Protein AF-A0A4R4QAH2-F1 (afdb_monomer)

Structure (mmCIF, N/CA/C/O backbone):
data_AF-A0A4R4QAH2-F1
#
_entry.id   AF-A0A4R4QAH2-F1
#
loop_
_atom_site.group_PDB
_atom_site.id
_atom_site.type_symbol
_atom_site.label_atom_id
_atom_site.label_alt_id
_atom_site.label_comp_id
_atom_site.label_asym_id
_atom_site.label_entity_id
_atom_site.label_seq_id
_atom_site.pdbx_PDB_ins_code
_atom_site.Cartn_x
_atom_site.Cartn_y
_atom_site.Cartn_z
_atom_site.occupancy
_atom_site.B_iso_or_equiv
_atom_site.auth_seq_id
_atom_site.auth_comp_id
_atom_site.auth_asym_id
_atom_site.auth_atom_id
_atom_site.pdbx_PDB_model_num
ATOM 1 N N . MET A 1 1 ? 34.606 -23.706 -1.154 1.00 40.28 1 MET A N 1
ATOM 2 C CA . MET A 1 1 ? 34.536 -22.603 -2.139 1.00 40.28 1 MET A CA 1
ATOM 3 C C . MET A 1 1 ? 33.131 -22.025 -2.153 1.00 40.28 1 MET A C 1
ATOM 5 O O . MET A 1 1 ? 32.222 -22.641 -2.694 1.00 40.28 1 MET A O 1
ATOM 9 N N . THR A 1 2 ? 32.926 -20.874 -1.524 1.00 51.91 2 THR A N 1
ATOM 10 C CA . THR A 1 2 ? 31.662 -20.135 -1.605 1.00 51.91 2 THR A CA 1
ATOM 11 C C . THR A 1 2 ? 31.673 -19.353 -2.916 1.00 51.91 2 THR A C 1
ATOM 13 O O . THR A 1 2 ? 32.406 -18.378 -3.042 1.00 51.91 2 THR A O 1
ATOM 16 N N . PHE A 1 3 ? 30.910 -19.797 -3.919 1.00 54.59 3 PHE A N 1
ATOM 17 C CA . PHE A 1 3 ? 30.692 -19.012 -5.136 1.00 54.59 3 PHE A CA 1
ATOM 18 C C . PHE A 1 3 ? 29.985 -17.707 -4.750 1.00 54.59 3 PHE A C 1
ATOM 20 O O . PHE A 1 3 ? 28.777 -17.698 -4.495 1.00 54.59 3 PHE A O 1
ATOM 27 N N . TRP A 1 4 ? 30.737 -16.608 -4.672 1.00 68.31 4 TRP A N 1
ATOM 28 C CA . TRP A 1 4 ? 30.172 -15.277 -4.494 1.00 68.31 4 TRP A CA 1
ATOM 29 C C . TRP A 1 4 ? 29.350 -14.936 -5.737 1.00 68.31 4 TRP A C 1
ATOM 31 O O . TRP A 1 4 ? 29.874 -14.749 -6.831 1.00 68.31 4 TRP A O 1
ATOM 41 N N . ARG A 1 5 ? 28.025 -14.926 -5.582 1.00 82.56 5 ARG A N 1
ATOM 42 C CA . ARG A 1 5 ? 27.102 -14.509 -6.642 1.00 82.56 5 ARG A CA 1
ATOM 43 C C . ARG A 1 5 ? 27.136 -12.985 -6.759 1.00 82.56 5 ARG A C 1
ATOM 45 O O . ARG A 1 5 ? 27.070 -12.307 -5.736 1.00 82.56 5 ARG A O 1
ATOM 52 N N . SER A 1 6 ? 27.182 -12.462 -7.986 1.00 92.88 6 SER A N 1
ATOM 53 C CA . SER A 1 6 ? 27.085 -11.018 -8.236 1.00 92.88 6 SER A CA 1
ATOM 54 C C . SER A 1 6 ? 25.724 -10.458 -7.803 1.00 92.88 6 SER A C 1
ATOM 56 O O . SER A 1 6 ? 24.735 -11.195 -7.699 1.00 92.88 6 SER A O 1
ATOM 58 N N . ALA A 1 7 ? 25.652 -9.143 -7.584 1.00 94.81 7 ALA A N 1
ATOM 59 C CA . ALA A 1 7 ? 24.405 -8.464 -7.233 1.00 94.81 7 ALA A CA 1
ATOM 60 C C . ALA A 1 7 ? 23.274 -8.756 -8.238 1.00 94.81 7 ALA A C 1
ATOM 62 O O . ALA A 1 7 ? 22.149 -9.043 -7.835 1.00 94.81 7 ALA A O 1
ATOM 63 N N . ASP A 1 8 ? 23.576 -8.810 -9.537 1.00 95.38 8 ASP A N 1
ATOM 64 C CA . ASP A 1 8 ? 22.581 -9.075 -10.587 1.00 95.38 8 ASP A CA 1
ATOM 65 C C . ASP A 1 8 ? 21.991 -10.485 -10.530 1.00 95.38 8 ASP A C 1
ATOM 67 O O . ASP A 1 8 ? 20.833 -10.710 -10.894 1.00 95.38 8 ASP A O 1
ATOM 71 N N . VAL A 1 9 ? 22.756 -11.467 -10.045 1.00 96.44 9 VAL A N 1
ATOM 72 C CA . VAL A 1 9 ? 22.216 -12.805 -9.782 1.00 96.44 9 VAL A CA 1
ATOM 73 C C . VAL A 1 9 ? 21.180 -12.731 -8.661 1.00 96.44 9 VAL A C 1
ATOM 75 O O . VAL A 1 9 ? 20.102 -13.313 -8.792 1.00 96.44 9 VAL A O 1
ATOM 78 N N . TRP A 1 10 ? 21.460 -11.993 -7.585 1.00 97.12 10 TRP A N 1
ATOM 79 C CA . TRP A 1 10 ? 20.515 -11.821 -6.482 1.00 97.12 10 TRP A CA 1
ATOM 80 C C . TRP A 1 10 ? 19.275 -11.019 -6.882 1.00 97.12 10 TRP A C 1
ATOM 82 O O . TRP A 1 10 ? 18.170 -11.431 -6.534 1.00 97.12 10 TRP A O 1
ATOM 92 N N . ARG A 1 11 ? 19.418 -9.969 -7.699 1.00 97.50 11 ARG A N 1
ATOM 93 C CA . ARG A 1 11 ? 18.283 -9.215 -8.262 1.00 97.50 11 ARG A CA 1
ATOM 94 C C . ARG A 1 11 ? 17.354 -10.097 -9.094 1.00 97.50 11 ARG A C 1
ATOM 96 O O . ARG A 1 11 ? 16.140 -10.063 -8.909 1.00 97.50 11 ARG A O 1
ATOM 103 N N . ARG A 1 12 ? 17.903 -10.971 -9.948 1.00 97.38 12 ARG A N 1
ATOM 104 C CA . ARG A 1 12 ? 17.099 -11.946 -10.713 1.00 97.38 12 ARG A CA 1
ATOM 105 C C . ARG A 1 12 ? 16.356 -12.926 -9.806 1.00 97.38 12 ARG A C 1
ATOM 107 O O . ARG A 1 12 ? 15.201 -13.257 -10.074 1.00 97.38 12 ARG A O 1
ATOM 114 N N . VAL A 1 13 ? 16.993 -13.379 -8.723 1.00 97.81 13 VAL A N 1
ATOM 115 C CA . VAL A 1 13 ? 16.325 -14.217 -7.715 1.00 97.81 13 VAL A CA 1
ATOM 116 C C . VAL A 1 13 ? 15.194 -13.442 -7.041 1.00 97.81 13 VAL A C 1
ATOM 118 O O . VAL A 1 13 ? 14.095 -13.984 -6.939 1.00 97.81 13 VAL A O 1
ATOM 121 N N . ALA A 1 14 ? 15.430 -12.194 -6.630 1.00 97.94 14 ALA A N 1
ATOM 122 C CA . ALA A 1 14 ? 14.418 -11.346 -6.011 1.00 97.94 14 ALA A CA 1
ATOM 123 C C . ALA A 1 14 ? 13.203 -11.158 -6.925 1.00 97.94 14 ALA A C 1
ATOM 125 O O . ALA A 1 14 ? 12.087 -11.442 -6.502 1.00 97.94 14 ALA A O 1
ATOM 126 N N . GLN A 1 15 ? 13.417 -10.808 -8.198 1.00 98.00 15 GLN A N 1
ATOM 127 C CA . GLN A 1 15 ? 12.338 -10.631 -9.173 1.00 98.00 15 GLN A CA 1
ATOM 128 C C . GLN A 1 15 ? 11.519 -11.914 -9.360 1.00 98.00 15 GLN A C 1
ATOM 130 O O . GLN A 1 15 ? 10.290 -11.884 -9.340 1.00 98.00 15 GLN A O 1
ATOM 135 N N . LYS A 1 16 ? 12.187 -13.069 -9.491 1.00 98.38 16 LYS A N 1
ATOM 136 C CA . LYS A 1 16 ? 11.503 -14.365 -9.611 1.00 98.38 16 LYS A CA 1
ATOM 137 C C . LYS A 1 16 ? 10.644 -14.672 -8.382 1.00 98.38 16 LYS A C 1
ATOM 139 O O . LYS A 1 16 ? 9.552 -15.220 -8.518 1.00 98.38 16 LYS A O 1
ATOM 144 N N . GLN A 1 17 ? 11.140 -14.363 -7.185 1.00 98.44 17 GLN A N 1
ATOM 145 C CA . GLN A 1 17 ? 10.395 -14.590 -5.947 1.00 98.44 17 GLN A CA 1
ATOM 146 C C . GLN A 1 17 ? 9.267 -13.569 -5.748 1.00 98.44 17 GLN A C 1
ATOM 148 O O . GLN A 1 17 ? 8.212 -13.961 -5.262 1.00 98.44 17 GLN A O 1
ATOM 153 N N . LEU A 1 18 ? 9.432 -12.317 -6.187 1.00 98.19 18 LEU A N 1
ATOM 154 C CA . LEU A 1 18 ? 8.359 -11.320 -6.213 1.00 98.19 18 LEU A CA 1
ATOM 155 C C . LEU A 1 18 ? 7.195 -11.796 -7.089 1.00 98.19 18 LEU A C 1
ATOM 157 O O . LEU A 1 18 ? 6.070 -11.870 -6.611 1.00 98.19 18 LEU A O 1
ATOM 161 N N . LEU A 1 19 ? 7.464 -12.214 -8.329 1.00 98.12 19 LEU A N 1
ATOM 162 C CA . LEU A 1 19 ? 6.419 -12.734 -9.223 1.00 98.12 19 LEU A CA 1
ATOM 163 C C . LEU A 1 19 ? 5.700 -13.948 -8.616 1.00 98.12 19 LEU A C 1
ATOM 165 O O . LEU A 1 19 ? 4.483 -14.086 -8.724 1.00 98.12 19 LEU A O 1
ATOM 169 N N . ARG A 1 20 ? 6.446 -14.821 -7.926 1.00 98.38 20 ARG A N 1
ATOM 170 C CA . ARG A 1 20 ? 5.871 -15.961 -7.202 1.00 98.38 20 ARG A CA 1
ATOM 171 C C . ARG A 1 20 ? 5.002 -15.525 -6.017 1.00 98.38 20 ARG A C 1
ATOM 173 O O . ARG A 1 20 ? 3.971 -16.150 -5.792 1.00 98.38 20 ARG A O 1
ATOM 180 N N . SER A 1 21 ? 5.414 -14.496 -5.275 1.00 98.06 21 SER A N 1
ATOM 181 C CA . SER A 1 21 ? 4.624 -13.884 -4.197 1.00 98.06 21 SER A CA 1
ATOM 182 C C . SER A 1 21 ? 3.306 -13.353 -4.747 1.00 98.06 21 SER A C 1
ATOM 184 O O . SER A 1 21 ? 2.251 -13.773 -4.288 1.00 98.06 21 SER A O 1
ATOM 186 N N . GLN A 1 22 ? 3.359 -12.544 -5.804 1.00 97.44 22 GLN A N 1
ATOM 187 C CA . GLN A 1 22 ? 2.181 -11.938 -6.426 1.00 97.44 22 GLN A CA 1
ATOM 188 C C . GLN A 1 22 ? 1.195 -12.987 -6.955 1.00 97.44 22 GLN A C 1
ATOM 190 O O . GLN A 1 22 ? -0.003 -12.893 -6.702 1.00 97.44 22 GLN A O 1
ATOM 195 N N . ALA A 1 23 ? 1.689 -14.038 -7.619 1.00 97.88 23 ALA A N 1
ATOM 196 C CA . ALA A 1 23 ? 0.845 -15.148 -8.064 1.00 97.88 23 ALA A CA 1
ATOM 197 C C . ALA A 1 23 ? 0.202 -15.907 -6.886 1.00 97.88 23 ALA A C 1
ATOM 199 O O . ALA A 1 23 ? -0.956 -16.323 -6.959 1.00 97.88 23 ALA A O 1
ATOM 200 N N . ALA A 1 24 ? 0.933 -16.076 -5.780 1.00 97.88 24 ALA A N 1
ATOM 201 C CA . ALA A 1 24 ? 0.410 -16.702 -4.571 1.00 97.88 24 ALA A CA 1
ATOM 202 C C . ALA A 1 24 ? -0.629 -15.817 -3.856 1.00 97.88 24 ALA A C 1
ATOM 204 O O . ALA A 1 24 ? -1.638 -16.342 -3.403 1.00 97.88 24 ALA A O 1
ATOM 205 N N . VAL A 1 25 ? -0.436 -14.493 -3.813 1.00 96.88 25 VAL A N 1
ATOM 206 C CA . VAL A 1 25 ? -1.435 -13.529 -3.312 1.00 96.88 25 VAL A CA 1
ATOM 207 C C . VAL A 1 25 ? -2.704 -13.585 -4.162 1.00 96.88 25 VAL A C 1
ATOM 209 O O . VAL A 1 25 ? -3.796 -13.727 -3.619 1.00 96.88 25 VAL A O 1
ATOM 212 N N . ALA A 1 26 ? -2.573 -13.555 -5.492 1.00 95.88 26 ALA A N 1
ATOM 213 C CA . ALA A 1 26 ? -3.711 -13.609 -6.411 1.00 95.88 26 ALA A CA 1
ATOM 214 C C . ALA A 1 26 ? -4.528 -14.909 -6.284 1.00 95.88 26 ALA A C 1
ATOM 216 O O . ALA A 1 26 ? -5.740 -14.898 -6.472 1.00 95.88 26 ALA A O 1
ATOM 217 N N . SER A 1 27 ? -3.873 -16.017 -5.930 1.00 97.38 27 SER A N 1
ATOM 218 C CA . SER A 1 27 ? -4.509 -17.318 -5.672 1.00 97.38 27 SER A CA 1
ATOM 219 C C . SER A 1 27 ? -4.841 -17.566 -4.196 1.00 97.38 27 SER A C 1
ATOM 221 O O . SER A 1 27 ? -5.196 -18.686 -3.837 1.00 97.38 27 SER A O 1
ATOM 223 N N . GLN A 1 28 ? -4.708 -16.551 -3.333 1.00 97.19 28 GLN A N 1
ATOM 224 C CA . GLN A 1 28 ? -4.963 -16.628 -1.887 1.00 97.19 28 GLN A CA 1
ATOM 225 C C . GLN A 1 28 ? -4.154 -17.718 -1.156 1.00 97.19 28 GLN A C 1
ATOM 227 O O . GLN A 1 28 ? -4.511 -18.176 -0.070 1.00 97.19 28 GLN A O 1
ATOM 232 N N . ASN A 1 29 ? -3.015 -18.131 -1.715 1.00 97.94 29 ASN A N 1
ATOM 233 C CA . ASN A 1 29 ? -2.089 -19.057 -1.075 1.00 97.94 29 ASN A CA 1
ATOM 234 C C . ASN A 1 29 ? -1.126 -18.291 -0.155 1.00 97.94 29 ASN A C 1
ATOM 236 O O . ASN A 1 29 ? 0.054 -18.096 -0.464 1.00 97.94 29 ASN A O 1
ATOM 240 N N . TRP A 1 30 ? -1.643 -17.852 0.994 1.00 97.06 30 TRP A N 1
ATOM 241 C CA . TRP A 1 30 ? -0.948 -16.946 1.915 1.00 97.06 30 TRP A CA 1
ATOM 242 C C . TRP A 1 30 ? 0.385 -17.496 2.414 1.00 97.06 30 TRP A C 1
ATOM 244 O O . TRP A 1 30 ? 1.384 -16.784 2.413 1.00 97.06 30 TRP A O 1
ATOM 254 N N . ARG A 1 31 ? 0.445 -18.792 2.750 1.00 96.88 31 ARG A N 1
ATOM 255 C CA . ARG A 1 31 ? 1.690 -19.439 3.191 1.00 96.88 31 ARG A CA 1
ATOM 256 C C . ARG A 1 31 ? 2.773 -19.356 2.118 1.00 96.88 31 ARG A C 1
ATOM 258 O O . ARG A 1 31 ? 3.926 -19.043 2.423 1.00 96.88 31 ARG A O 1
ATOM 265 N N . LEU A 1 32 ? 2.422 -19.649 0.865 1.00 97.94 32 LEU A N 1
ATOM 266 C CA . LEU A 1 32 ? 3.373 -19.564 -0.235 1.00 97.94 32 LEU A CA 1
ATOM 267 C C . LEU A 1 32 ? 3.790 -18.115 -0.500 1.00 97.94 32 LEU A C 1
ATOM 269 O O . LEU A 1 32 ? 4.977 -17.872 -0.729 1.00 97.94 32 LEU A O 1
ATOM 273 N N . ALA A 1 33 ? 2.842 -17.179 -0.434 1.00 98.06 33 ALA A N 1
ATOM 274 C CA . ALA A 1 33 ? 3.096 -15.754 -0.601 1.00 98.06 33 ALA A CA 1
ATOM 275 C C . ALA A 1 33 ? 4.110 -15.248 0.436 1.00 98.06 33 ALA A C 1
ATOM 277 O O . ALA A 1 33 ? 5.135 -14.686 0.055 1.00 98.06 33 ALA A O 1
ATOM 278 N N . THR A 1 34 ? 3.918 -15.561 1.723 1.00 97.69 34 THR A N 1
ATOM 279 C CA . THR A 1 34 ? 4.853 -15.201 2.803 1.00 97.69 34 THR A CA 1
ATOM 280 C C . THR A 1 34 ? 6.260 -15.735 2.542 1.00 97.69 34 THR A C 1
ATOM 282 O O . THR A 1 34 ? 7.232 -14.981 2.607 1.00 97.69 34 THR A O 1
ATOM 285 N N . VAL A 1 35 ? 6.390 -17.023 2.204 1.00 98.19 35 VAL A N 1
ATOM 286 C CA . VAL A 1 35 ? 7.703 -17.650 1.968 1.00 98.19 35 VAL A CA 1
ATOM 287 C C . VAL A 1 35 ? 8.396 -17.051 0.743 1.00 98.19 35 VAL A C 1
ATOM 289 O O . VAL A 1 35 ? 9.604 -16.800 0.775 1.00 98.19 35 VAL A O 1
ATOM 292 N N . ALA A 1 36 ? 7.662 -16.827 -0.348 1.00 98.38 36 ALA A N 1
ATOM 293 C CA . ALA A 1 36 ? 8.205 -16.203 -1.550 1.00 98.38 36 ALA A CA 1
ATOM 294 C C . ALA A 1 36 ? 8.658 -14.763 -1.264 1.00 98.38 36 ALA A C 1
ATOM 296 O O . ALA A 1 36 ? 9.775 -14.390 -1.620 1.00 98.38 36 ALA A O 1
ATOM 297 N N . ASN A 1 37 ? 7.851 -13.994 -0.533 1.00 98.25 37 ASN A N 1
ATOM 298 C CA . ASN A 1 37 ? 8.159 -12.621 -0.161 1.00 98.25 37 ASN A CA 1
ATOM 299 C C . ASN A 1 37 ? 9.427 -12.522 0.707 1.00 98.25 37 ASN A C 1
ATOM 301 O O . ASN A 1 37 ? 10.355 -11.788 0.370 1.00 98.25 37 ASN A O 1
ATOM 305 N N . GLN A 1 38 ? 9.539 -13.348 1.754 1.00 98.06 38 GLN A N 1
ATOM 306 C CA . GLN A 1 38 ? 10.742 -13.425 2.594 1.00 98.06 38 GLN A CA 1
ATOM 307 C C . GLN A 1 38 ? 11.994 -13.764 1.774 1.00 98.06 38 GLN A C 1
ATOM 309 O O . GLN A 1 38 ? 13.052 -13.158 1.950 1.00 98.06 38 GLN A O 1
ATOM 314 N N . ARG A 1 39 ? 11.886 -14.714 0.836 1.00 98.44 39 ARG A N 1
ATOM 315 C CA . ARG A 1 39 ? 12.995 -15.072 -0.061 1.00 98.44 39 ARG A CA 1
ATOM 316 C C . ARG A 1 39 ? 13.383 -13.931 -0.992 1.00 98.44 39 ARG A C 1
ATOM 318 O O . ARG A 1 39 ? 14.574 -13.763 -1.252 1.00 98.44 39 ARG A O 1
ATOM 325 N N . ALA A 1 40 ? 12.415 -13.158 -1.475 1.00 98.38 40 ALA A N 1
ATOM 326 C CA . ALA A 1 40 ? 12.679 -11.979 -2.284 1.00 98.38 40 ALA A CA 1
ATOM 327 C C . ALA A 1 40 ? 13.416 -10.899 -1.475 1.00 98.38 40 ALA A C 1
ATOM 329 O O . ALA A 1 40 ? 14.445 -10.407 -1.933 1.00 98.38 40 ALA A O 1
ATOM 330 N N . GLN A 1 41 ? 12.976 -10.606 -0.245 1.00 97.88 41 GLN A N 1
ATOM 331 C CA . GLN A 1 41 ? 13.648 -9.640 0.635 1.00 97.88 41 GLN A CA 1
ATOM 332 C C . GLN A 1 41 ? 15.076 -10.069 0.982 1.00 97.88 41 GLN A C 1
ATOM 334 O O . GLN A 1 41 ? 16.001 -9.269 0.869 1.00 97.88 41 GLN A O 1
ATOM 339 N N . MET A 1 42 ? 15.287 -11.345 1.327 1.00 97.88 42 MET A N 1
ATOM 340 C CA . MET A 1 42 ? 16.635 -11.879 1.558 1.00 97.88 42 MET A CA 1
ATOM 341 C C . MET A 1 42 ? 17.528 -11.729 0.322 1.00 97.88 42 MET A C 1
ATOM 343 O O . MET A 1 42 ? 18.711 -11.416 0.448 1.00 97.88 42 MET A O 1
ATOM 347 N N . ALA A 1 43 ? 16.982 -11.949 -0.876 1.00 97.81 43 ALA A N 1
ATOM 348 C CA . ALA A 1 43 ? 17.724 -11.769 -2.116 1.00 97.81 43 ALA A CA 1
ATOM 349 C C . ALA A 1 43 ? 18.081 -10.292 -2.359 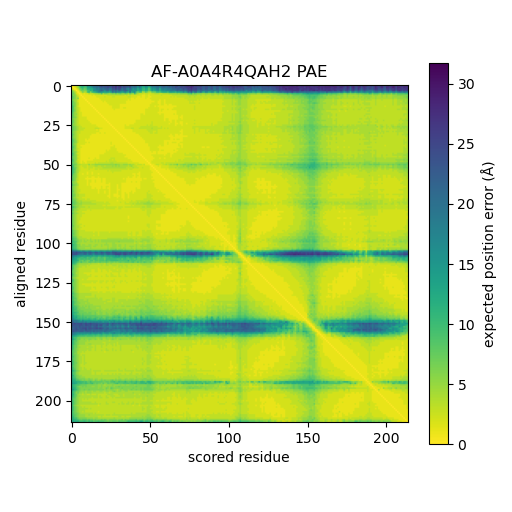1.00 97.81 43 ALA A C 1
ATOM 351 O O . ALA A 1 43 ? 19.231 -10.015 -2.691 1.00 97.81 43 ALA A O 1
ATOM 352 N N . ILE A 1 44 ? 17.168 -9.345 -2.113 1.00 97.62 44 ILE A N 1
ATOM 353 C CA . ILE A 1 44 ? 17.490 -7.908 -2.172 1.00 97.62 44 ILE A CA 1
ATOM 354 C C . ILE A 1 44 ? 18.555 -7.533 -1.135 1.00 97.62 44 ILE A C 1
ATOM 356 O O . ILE A 1 44 ? 19.518 -6.859 -1.484 1.00 97.62 44 ILE A O 1
ATOM 360 N N . GLY A 1 45 ? 18.460 -8.028 0.103 1.00 96.50 45 GLY A N 1
ATOM 361 C CA . GLY A 1 45 ? 19.479 -7.790 1.132 1.00 96.50 45 GLY A CA 1
ATOM 362 C C . GLY A 1 45 ? 20.870 -8.277 0.710 1.00 96.50 45 GLY A C 1
ATOM 363 O O . GLY A 1 45 ? 21.867 -7.590 0.917 1.00 96.50 45 GLY A O 1
ATOM 364 N N . ARG A 1 46 ? 20.948 -9.425 0.025 1.00 96.62 46 ARG A N 1
ATOM 365 C CA . ARG A 1 46 ? 22.207 -9.926 -0.554 1.00 96.62 46 ARG A CA 1
ATOM 366 C C . ARG A 1 46 ? 22.692 -9.091 -1.740 1.00 96.62 46 ARG A C 1
ATOM 368 O O . ARG A 1 46 ? 23.896 -8.901 -1.879 1.00 96.62 46 ARG A O 1
ATOM 375 N N . ALA A 1 47 ? 21.789 -8.580 -2.578 1.00 96.31 47 ALA A N 1
ATOM 376 C CA . 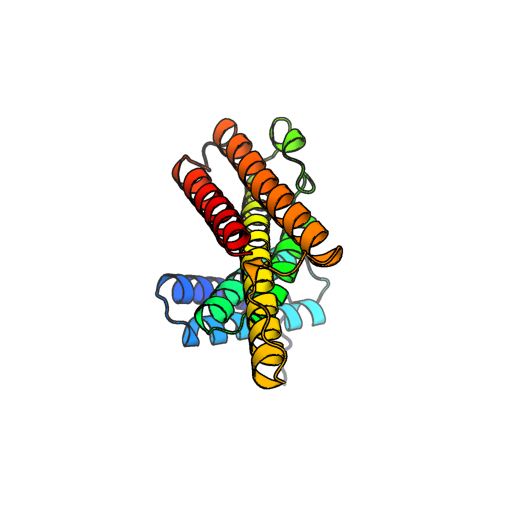ALA A 1 47 ? 22.147 -7.658 -3.657 1.00 96.31 47 ALA A CA 1
ATOM 377 C C . ALA A 1 47 ? 22.704 -6.332 -3.108 1.00 96.31 47 ALA A C 1
ATOM 379 O O . ALA A 1 47 ? 23.697 -5.837 -3.641 1.00 96.31 47 ALA A O 1
ATOM 380 N N . ALA A 1 48 ? 22.115 -5.817 -2.022 1.00 95.12 48 ALA A N 1
ATOM 381 C CA . ALA A 1 48 ? 22.549 -4.614 -1.309 1.00 95.12 48 ALA A CA 1
ATOM 382 C C . ALA A 1 48 ? 23.935 -4.779 -0.668 1.00 95.12 48 ALA A C 1
ATOM 384 O O . ALA A 1 48 ? 24.765 -3.877 -0.712 1.00 95.12 48 ALA A O 1
ATOM 385 N N . ALA A 1 49 ? 24.204 -5.954 -0.092 1.00 94.94 49 ALA A N 1
ATOM 386 C CA . ALA A 1 49 ? 25.515 -6.271 0.470 1.00 94.94 49 ALA A CA 1
ATOM 387 C C . ALA A 1 49 ? 26.608 -6.372 -0.609 1.00 94.94 49 ALA A C 1
ATOM 389 O O . ALA A 1 49 ? 27.774 -6.114 -0.333 1.00 94.94 49 ALA A O 1
ATOM 390 N N . ALA A 1 50 ? 26.236 -6.750 -1.836 1.00 93.19 50 ALA A N 1
ATOM 391 C CA . ALA A 1 50 ? 27.160 -6.871 -2.960 1.00 93.19 50 ALA A CA 1
ATOM 392 C C . ALA A 1 50 ? 27.318 -5.571 -3.774 1.00 93.19 50 ALA A C 1
ATOM 394 O O . ALA A 1 50 ? 28.294 -5.430 -4.505 1.00 93.19 50 ALA A O 1
ATOM 395 N N . SER A 1 51 ? 26.355 -4.645 -3.711 1.00 94.88 51 SER A N 1
ATOM 396 C CA . SER A 1 51 ? 26.366 -3.379 -4.457 1.00 94.88 51 SER A CA 1
ATOM 397 C C . SER A 1 51 ? 25.323 -2.396 -3.919 1.00 94.88 51 SER A C 1
ATOM 399 O O . SER A 1 51 ? 24.336 -2.808 -3.318 1.00 94.88 51 SER A O 1
ATOM 401 N N . LYS A 1 52 ? 25.473 -1.101 -4.222 1.00 95.56 52 LYS A N 1
ATOM 402 C CA . LYS A 1 52 ? 24.459 -0.086 -3.895 1.00 95.56 52 LYS A CA 1
ATOM 403 C C . LYS A 1 52 ? 23.083 -0.459 -4.474 1.00 95.56 52 LYS A C 1
ATOM 405 O O . LYS A 1 52 ? 22.983 -0.910 -5.618 1.00 95.56 52 LYS A O 1
ATOM 410 N N . LEU A 1 53 ? 22.029 -0.235 -3.687 1.00 94.25 53 LEU A N 1
ATOM 411 C CA . LEU A 1 53 ? 20.646 -0.395 -4.135 1.00 94.25 53 LEU A CA 1
ATOM 412 C C . LEU A 1 53 ? 20.306 0.590 -5.259 1.00 94.25 53 LEU A C 1
ATOM 414 O O . LEU A 1 53 ? 20.714 1.753 -5.243 1.00 94.25 53 LEU A O 1
ATOM 418 N N . THR A 1 54 ? 19.538 0.103 -6.225 1.00 95.50 54 THR A N 1
ATOM 419 C CA . THR A 1 54 ? 19.004 0.874 -7.351 1.00 95.50 54 THR A CA 1
ATOM 420 C C . THR A 1 54 ? 17.528 1.209 -7.130 1.00 95.50 54 THR A C 1
ATOM 422 O O . THR A 1 54 ? 16.861 0.568 -6.319 1.00 95.50 54 THR A O 1
ATOM 425 N N . SER A 1 55 ? 16.976 2.147 -7.903 1.00 94.06 55 SER A N 1
ATOM 426 C CA . SER A 1 55 ? 15.533 2.448 -7.883 1.00 94.06 55 SER A CA 1
ATOM 427 C C . SER A 1 55 ? 14.664 1.225 -8.206 1.00 94.06 55 SER A C 1
ATOM 429 O O . SER A 1 55 ? 13.583 1.061 -7.647 1.00 94.06 55 SER A O 1
ATOM 431 N N . LYS A 1 56 ? 15.156 0.305 -9.047 1.00 94.69 56 LYS A N 1
ATOM 432 C CA . LYS A 1 56 ? 14.485 -0.975 -9.327 1.00 94.69 56 LYS A CA 1
ATOM 433 C C . LYS A 1 56 ? 14.450 -1.885 -8.100 1.00 94.69 56 LYS A C 1
ATOM 435 O O . LYS A 1 56 ? 13.446 -2.551 -7.866 1.00 94.69 56 LYS A O 1
ATOM 440 N N . ASP A 1 57 ? 15.521 -1.902 -7.309 1.00 96.62 57 ASP A N 1
ATOM 441 C CA . ASP A 1 57 ? 15.551 -2.667 -6.060 1.00 96.62 57 ASP A CA 1
ATOM 442 C C . ASP A 1 57 ? 14.560 -2.076 -5.041 1.00 96.62 57 ASP A C 1
ATOM 444 O O . ASP A 1 57 ? 13.831 -2.820 -4.385 1.00 96.62 57 ASP A O 1
ATOM 448 N N . GLU A 1 58 ? 14.469 -0.742 -4.958 1.00 96.38 58 GLU A N 1
ATOM 449 C CA . GLU A 1 58 ? 13.465 -0.052 -4.136 1.00 96.38 58 GLU A CA 1
ATOM 450 C C . GLU A 1 58 ? 12.034 -0.348 -4.599 1.00 96.38 58 GLU A C 1
ATOM 452 O O . GLU A 1 58 ? 11.170 -0.609 -3.765 1.00 96.38 58 GLU A O 1
ATOM 457 N N . GLN A 1 59 ? 11.781 -0.387 -5.910 1.00 96.06 59 GLN A N 1
ATOM 458 C CA . GLN A 1 59 ? 10.475 -0.746 -6.471 1.00 96.06 59 GLN A CA 1
ATOM 459 C C . GLN A 1 59 ? 10.079 -2.188 -6.119 1.00 96.06 59 GLN A C 1
ATOM 461 O O . GLN A 1 59 ? 8.922 -2.457 -5.777 1.00 96.06 59 GLN A O 1
ATOM 466 N N . VAL A 1 60 ? 11.035 -3.122 -6.165 1.00 97.50 60 VAL A N 1
ATOM 467 C CA . VAL A 1 60 ? 10.820 -4.506 -5.724 1.00 97.50 60 VAL A CA 1
ATOM 468 C C . VAL A 1 60 ? 10.495 -4.540 -4.233 1.00 97.50 60 VAL A C 1
ATOM 470 O O . VAL A 1 60 ? 9.506 -5.159 -3.854 1.00 97.50 60 VAL A O 1
ATOM 473 N N . LEU A 1 61 ? 11.258 -3.844 -3.384 1.00 98.00 61 LEU A N 1
ATOM 474 C CA . LEU A 1 61 ? 10.965 -3.760 -1.948 1.00 98.00 61 LEU A CA 1
ATOM 475 C C . LEU A 1 61 ? 9.584 -3.152 -1.672 1.00 98.00 61 LEU A C 1
ATOM 477 O O . LEU A 1 61 ? 8.842 -3.692 -0.855 1.00 98.00 61 LEU A O 1
ATOM 481 N N . ALA A 1 62 ? 9.210 -2.087 -2.382 1.00 98.06 62 ALA A N 1
ATOM 482 C CA . ALA A 1 62 ? 7.896 -1.459 -2.267 1.00 98.06 62 ALA A CA 1
ATOM 483 C C . ALA A 1 62 ? 6.776 -2.461 -2.573 1.00 98.06 62 ALA A C 1
ATOM 485 O O . ALA A 1 62 ? 5.824 -2.589 -1.803 1.00 98.06 62 ALA A O 1
ATOM 486 N N . SER A 1 63 ? 6.941 -3.242 -3.645 1.00 98.00 63 SER A N 1
ATOM 487 C CA . SER A 1 63 ? 6.008 -4.309 -4.027 1.00 98.00 63 SER A CA 1
ATOM 488 C C . SER A 1 63 ? 5.927 -5.408 -2.965 1.00 98.00 63 SER A C 1
ATOM 490 O O . SER A 1 63 ? 4.839 -5.860 -2.620 1.00 98.00 63 SER A O 1
ATOM 492 N N . LEU A 1 64 ? 7.064 -5.813 -2.391 1.00 98.31 64 LEU A N 1
ATOM 493 C CA . LEU A 1 64 ? 7.103 -6.830 -1.339 1.00 98.31 64 LEU A CA 1
ATOM 494 C C . LEU A 1 64 ? 6.396 -6.360 -0.062 1.00 98.31 64 LEU A C 1
ATOM 496 O O . LEU A 1 64 ? 5.647 -7.131 0.537 1.00 98.31 64 LEU A O 1
ATOM 500 N N . HIS A 1 65 ? 6.587 -5.105 0.345 1.00 98.56 65 HIS A N 1
ATOM 501 C CA . HIS A 1 65 ? 5.864 -4.525 1.478 1.00 98.56 65 HIS A CA 1
ATOM 502 C C . HIS A 1 65 ? 4.364 -4.378 1.188 1.00 98.56 65 HIS A C 1
ATOM 504 O O . HIS A 1 65 ? 3.535 -4.641 2.062 1.00 98.56 65 HIS A O 1
ATOM 510 N N . TYR A 1 66 ? 3.996 -4.040 -0.049 1.00 98.00 66 TYR A N 1
ATOM 511 C CA . TYR A 1 66 ? 2.601 -3.967 -0.479 1.00 98.00 66 TYR A CA 1
ATOM 512 C C . TYR A 1 66 ? 1.898 -5.333 -0.402 1.00 98.00 66 TYR A C 1
ATOM 514 O O . TYR A 1 66 ? 0.783 -5.416 0.117 1.00 98.00 66 TYR A O 1
ATOM 522 N N . ASP A 1 67 ? 2.562 -6.410 -0.832 1.00 97.69 67 ASP A N 1
ATOM 523 C CA . ASP A 1 67 ? 2.068 -7.787 -0.694 1.00 97.69 67 ASP A CA 1
ATOM 524 C C . ASP A 1 67 ? 1.965 -8.204 0.782 1.00 97.69 67 ASP A C 1
ATOM 526 O O . ASP A 1 67 ? 0.951 -8.761 1.202 1.00 97.69 67 ASP A O 1
ATOM 530 N N . LEU A 1 68 ? 2.987 -7.910 1.598 1.00 98.06 68 LEU A N 1
ATOM 531 C CA . LEU A 1 68 ? 2.960 -8.230 3.031 1.00 98.06 68 LEU A CA 1
ATOM 532 C C . LEU A 1 68 ? 1.841 -7.509 3.775 1.00 98.06 68 LEU A C 1
ATOM 534 O O . LEU A 1 68 ? 1.297 -8.057 4.729 1.00 98.06 68 LEU A O 1
ATOM 538 N N . THR A 1 69 ? 1.493 -6.302 3.337 1.00 98.19 69 THR A N 1
ATOM 539 C CA . THR A 1 69 ? 0.343 -5.572 3.869 1.00 98.19 69 THR A CA 1
ATOM 540 C C . THR A 1 69 ? -0.932 -6.403 3.732 1.00 98.19 69 THR A C 1
ATOM 542 O O . THR A 1 69 ? -1.677 -6.541 4.697 1.00 98.19 69 THR A O 1
ATOM 545 N N . GLU A 1 70 ? -1.164 -6.996 2.557 1.00 96.62 70 GLU A N 1
ATOM 546 C CA . GLU A 1 70 ? -2.329 -7.854 2.313 1.00 96.62 70 GLU A CA 1
ATOM 547 C C . GLU A 1 70 ? -2.253 -9.141 3.141 1.00 96.62 70 GLU A C 1
ATOM 549 O O . GLU A 1 70 ? -3.207 -9.488 3.832 1.00 96.62 70 GLU A O 1
ATOM 554 N N . ILE A 1 71 ? -1.092 -9.805 3.137 1.00 97.25 71 ILE A N 1
ATOM 555 C CA . ILE A 1 71 ? -0.856 -11.048 3.887 1.00 97.25 71 ILE A CA 1
ATOM 556 C C . ILE A 1 71 ? -1.160 -10.856 5.379 1.00 97.25 71 ILE A C 1
ATOM 558 O O . ILE A 1 71 ? -1.880 -11.658 5.972 1.00 97.25 71 ILE A O 1
ATOM 562 N N . TYR A 1 72 ? -0.636 -9.794 5.997 1.00 97.88 72 TYR A N 1
ATOM 563 C CA . TYR A 1 72 ? -0.879 -9.519 7.412 1.00 97.88 72 TYR A CA 1
ATOM 564 C C . TYR A 1 72 ? -2.305 -9.050 7.683 1.00 97.88 72 TYR A C 1
ATOM 566 O O . TYR A 1 72 ? -2.866 -9.425 8.710 1.00 97.88 72 TYR A O 1
ATOM 574 N N . SER A 1 73 ? -2.906 -8.281 6.769 1.00 95.81 73 SER A N 1
ATOM 575 C CA . SER A 1 73 ? -4.297 -7.847 6.902 1.00 95.81 73 SER A CA 1
ATOM 576 C C . SER A 1 73 ? -5.248 -9.045 6.923 1.00 95.81 73 SER A C 1
ATOM 578 O O . SER A 1 73 ? -6.124 -9.099 7.778 1.00 95.81 73 SER A O 1
ATOM 580 N N . VAL A 1 74 ? -5.063 -10.017 6.023 1.00 95.62 74 VAL A N 1
ATOM 581 C CA . VAL A 1 74 ? -5.875 -11.246 5.984 1.00 95.62 74 VAL A CA 1
ATOM 582 C C . VAL A 1 74 ? -5.593 -12.143 7.191 1.00 95.62 74 VAL A C 1
ATOM 584 O O . VAL A 1 74 ? -6.501 -12.789 7.702 1.00 95.62 74 VAL A O 1
ATOM 587 N N . GLY A 1 75 ? -4.355 -12.150 7.691 1.00 94.44 75 GLY A N 1
ATOM 588 C CA . GLY A 1 75 ? -3.978 -12.871 8.909 1.00 94.44 75 GLY A CA 1
ATOM 589 C C . GLY A 1 75 ? -4.459 -12.234 10.220 1.00 94.44 75 GLY A C 1
ATOM 590 O O . GLY A 1 75 ? -4.133 -12.754 11.281 1.00 94.44 75 GLY A O 1
ATOM 591 N N . GLY A 1 76 ? -5.180 -11.106 10.180 1.00 94.81 76 GLY A N 1
ATOM 592 C CA . GLY A 1 76 ? -5.639 -10.397 11.383 1.00 94.81 76 GLY A CA 1
ATOM 593 C C . GLY A 1 76 ? -4.528 -9.671 12.154 1.00 94.81 76 GLY A C 1
ATOM 594 O O . GLY A 1 76 ? -4.730 -9.226 13.279 1.00 94.81 76 GLY A O 1
ATOM 595 N N . HIS A 1 77 ? -3.341 -9.517 11.566 1.00 96.31 77 HIS A N 1
ATOM 596 C CA . HIS A 1 77 ? -2.196 -8.859 12.194 1.00 96.31 77 HIS A CA 1
ATOM 597 C C . HIS A 1 77 ? -2.168 -7.362 11.847 1.00 96.31 77 HIS A C 1
ATOM 599 O O . HIS A 1 77 ? -1.280 -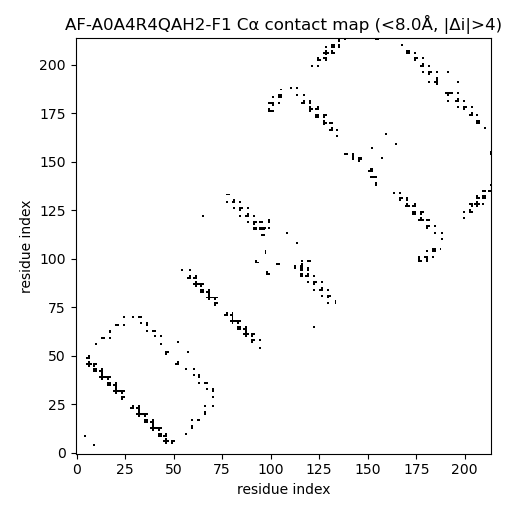6.903 11.126 1.00 96.31 77 HIS A O 1
ATOM 605 N N . MET A 1 78 ? -3.141 -6.595 12.353 1.00 95.81 78 MET A N 1
ATOM 606 C CA . MET A 1 78 ? -3.377 -5.193 11.964 1.00 95.81 78 MET A CA 1
ATOM 607 C C . MET A 1 78 ? -2.138 -4.296 12.105 1.00 95.81 78 MET A C 1
ATOM 609 O O . MET A 1 78 ? -1.742 -3.639 11.144 1.00 95.81 78 MET A O 1
ATOM 613 N N . TYR A 1 79 ? -1.467 -4.313 13.262 1.00 95.12 79 TYR A N 1
ATOM 614 C CA . TYR A 1 79 ? -0.265 -3.499 13.493 1.00 95.12 79 TYR A CA 1
ATOM 615 C C . TYR A 1 79 ? 0.874 -3.840 12.522 1.00 95.12 79 TYR A C 1
ATOM 617 O O . TYR A 1 79 ? 1.553 -2.951 12.006 1.00 95.12 79 TYR A O 1
ATOM 625 N N . ALA A 1 80 ? 1.060 -5.130 12.220 1.00 97.38 80 ALA A N 1
ATOM 626 C CA . ALA A 1 80 ? 2.042 -5.559 11.232 1.00 97.38 80 ALA A CA 1
ATOM 627 C C . ALA A 1 80 ? 1.640 -5.097 9.826 1.00 97.38 80 ALA A C 1
ATOM 629 O O . ALA A 1 80 ? 2.482 -4.566 9.107 1.00 97.38 80 ALA A O 1
ATOM 630 N N . ALA A 1 81 ? 0.367 -5.241 9.446 1.00 98.19 81 ALA A N 1
ATOM 631 C CA . ALA A 1 81 ? -0.148 -4.778 8.160 1.00 98.19 81 ALA A CA 1
ATOM 632 C C . ALA A 1 81 ? 0.071 -3.272 7.977 1.00 98.19 81 ALA A C 1
ATOM 634 O O . ALA A 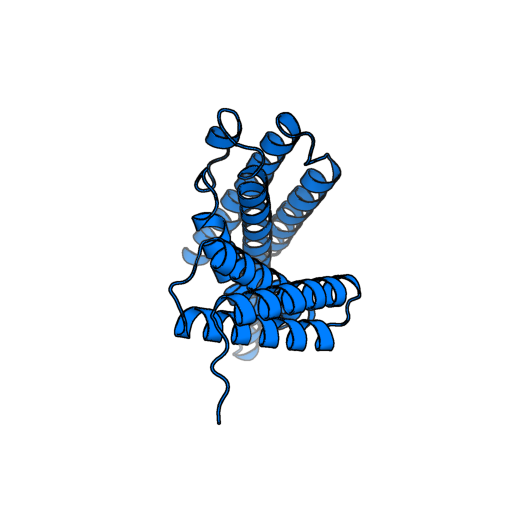1 81 ? 0.582 -2.856 6.938 1.00 98.19 81 ALA A O 1
ATOM 635 N N . LEU A 1 82 ? -0.232 -2.470 9.001 1.00 98.00 82 LEU A N 1
ATOM 636 C CA . LEU A 1 82 ? -0.036 -1.025 8.982 1.00 98.00 82 LEU A CA 1
ATOM 637 C C . LEU A 1 82 ? 1.439 -0.655 8.781 1.00 98.00 82 LEU A C 1
ATOM 639 O O . LEU A 1 82 ? 1.764 0.106 7.871 1.00 98.00 82 LEU A O 1
ATOM 643 N N . ALA A 1 83 ? 2.344 -1.273 9.544 1.00 98.25 83 ALA A N 1
ATOM 644 C CA . ALA A 1 83 ? 3.779 -1.026 9.416 1.00 98.25 83 ALA A CA 1
ATOM 645 C C . ALA A 1 83 ? 4.327 -1.387 8.021 1.00 98.25 83 ALA A C 1
ATOM 647 O O . ALA A 1 83 ? 5.251 -0.742 7.521 1.00 98.25 83 ALA A O 1
ATOM 648 N N . GLN A 1 84 ? 3.788 -2.424 7.370 1.00 98.50 84 GLN A N 1
ATOM 649 C CA . GLN A 1 84 ? 4.167 -2.752 5.991 1.00 98.50 84 GLN A CA 1
ATOM 650 C C . GLN A 1 84 ? 3.547 -1.782 4.977 1.00 98.50 84 GLN A C 1
ATOM 652 O O . GLN A 1 84 ? 4.222 -1.417 4.015 1.00 98.50 84 GLN A O 1
ATOM 657 N N . ALA A 1 85 ? 2.315 -1.322 5.204 1.00 98.50 85 ALA A N 1
ATOM 658 C CA . ALA A 1 85 ? 1.648 -0.349 4.342 1.00 98.50 85 ALA A CA 1
ATOM 659 C C . ALA A 1 85 ? 2.402 0.984 4.318 1.00 98.50 85 ALA A C 1
ATOM 661 O O . ALA A 1 85 ? 2.609 1.559 3.250 1.00 98.50 85 ALA A O 1
ATOM 662 N N . GLU A 1 86 ? 2.874 1.441 5.480 1.00 98.44 86 GLU A N 1
ATOM 663 C CA . GLU A 1 86 ? 3.705 2.640 5.606 1.00 98.44 86 GLU A CA 1
ATOM 664 C C . GLU A 1 86 ? 5.011 2.504 4.826 1.00 98.44 86 GLU A C 1
ATOM 666 O O . GLU A 1 86 ? 5.344 3.385 4.036 1.00 98.44 86 GLU A O 1
ATOM 671 N N . LYS A 1 87 ? 5.720 1.378 4.976 1.00 98.44 87 LYS A N 1
ATOM 672 C CA . LYS A 1 87 ? 6.956 1.111 4.222 1.00 98.44 87 LYS A CA 1
ATOM 673 C C . LYS A 1 87 ? 6.710 1.078 2.715 1.00 98.44 87 LYS A C 1
ATOM 675 O O . LYS A 1 87 ? 7.486 1.658 1.959 1.00 98.44 87 LYS A O 1
ATOM 680 N N . ALA A 1 88 ? 5.633 0.425 2.275 1.00 98.50 88 ALA A N 1
ATOM 681 C CA . ALA A 1 88 ? 5.260 0.372 0.866 1.00 98.50 88 ALA A CA 1
ATOM 682 C C . ALA A 1 88 ? 4.983 1.775 0.310 1.00 98.50 88 ALA A C 1
ATOM 684 O O . ALA A 1 88 ? 5.547 2.148 -0.719 1.00 98.50 88 ALA A O 1
ATOM 685 N N . TRP A 1 89 ? 4.164 2.566 1.010 1.00 98.25 89 TRP A N 1
ATOM 686 C CA . TRP A 1 89 ? 3.854 3.936 0.612 1.00 98.25 89 TRP A CA 1
ATOM 687 C C . TRP A 1 89 ? 5.103 4.819 0.582 1.00 98.25 89 TRP A C 1
ATOM 689 O O . TRP A 1 89 ? 5.334 5.478 -0.423 1.00 98.25 89 TRP A O 1
ATOM 699 N N . GLN A 1 90 ? 5.946 4.798 1.616 1.00 98.00 90 GLN A N 1
ATOM 700 C CA . GLN A 1 90 ? 7.167 5.610 1.665 1.00 98.00 90 GLN A CA 1
ATOM 701 C C . GLN A 1 90 ? 8.116 5.316 0.497 1.00 98.00 90 GLN A C 1
ATOM 703 O O . GLN A 1 90 ? 8.715 6.238 -0.058 1.00 98.00 90 GLN A O 1
ATOM 708 N N . LEU A 1 91 ? 8.264 4.042 0.119 1.00 97.69 91 LEU A N 1
ATOM 709 C CA . LEU A 1 91 ? 9.094 3.654 -1.019 1.00 97.69 91 LEU A CA 1
ATOM 710 C C . LEU A 1 91 ? 8.470 4.101 -2.343 1.00 97.69 91 LEU A C 1
ATOM 712 O O . LEU A 1 91 ? 9.150 4.747 -3.135 1.00 97.69 91 LEU A O 1
ATOM 716 N N . TYR A 1 92 ? 7.185 3.821 -2.577 1.00 97.62 92 TYR A N 1
ATOM 717 C CA . TYR A 1 92 ? 6.534 4.254 -3.815 1.00 97.62 92 TYR A CA 1
ATOM 718 C C . TYR A 1 92 ? 6.455 5.771 -3.943 1.00 97.62 92 TYR A C 1
ATOM 720 O O . TYR A 1 92 ? 6.679 6.293 -5.025 1.00 97.62 92 TYR A O 1
ATOM 728 N N . HIS A 1 93 ? 6.210 6.487 -2.850 1.00 96.19 93 HIS A N 1
ATOM 729 C CA . HIS A 1 93 ? 6.176 7.943 -2.840 1.00 96.19 93 HIS A CA 1
ATOM 730 C C . HIS A 1 93 ? 7.538 8.562 -3.174 1.00 96.19 93 HIS A C 1
ATOM 732 O O . HIS A 1 93 ? 7.596 9.583 -3.846 1.00 96.19 93 HIS A O 1
ATOM 738 N N . ARG A 1 94 ? 8.647 7.935 -2.760 1.00 95.75 94 ARG A N 1
ATOM 739 C CA . ARG A 1 94 ? 9.994 8.375 -3.159 1.00 95.75 94 ARG A CA 1
ATOM 740 C C . ARG A 1 94 ? 10.257 8.170 -4.651 1.00 95.75 94 ARG A C 1
ATOM 742 O O . ARG A 1 94 ? 11.011 8.931 -5.245 1.00 95.75 94 ARG A O 1
ATOM 749 N N . LEU A 1 95 ? 9.666 7.124 -5.226 1.00 94.25 95 LEU A N 1
ATOM 750 C CA . LEU A 1 95 ? 9.768 6.801 -6.649 1.00 94.25 95 LEU A CA 1
ATOM 751 C C . LEU A 1 95 ? 8.782 7.604 -7.511 1.00 94.25 95 LEU A C 1
ATOM 753 O O . LEU A 1 95 ? 8.948 7.646 -8.724 1.00 94.25 95 LEU A O 1
ATOM 757 N N . ASP A 1 96 ? 7.765 8.213 -6.902 1.00 94.19 96 ASP A N 1
ATOM 758 C CA . ASP A 1 96 ? 6.745 9.014 -7.570 1.00 94.19 96 ASP A CA 1
ATOM 759 C C . ASP A 1 96 ? 7.311 10.393 -7.961 1.00 94.19 96 ASP A C 1
ATOM 761 O O . ASP A 1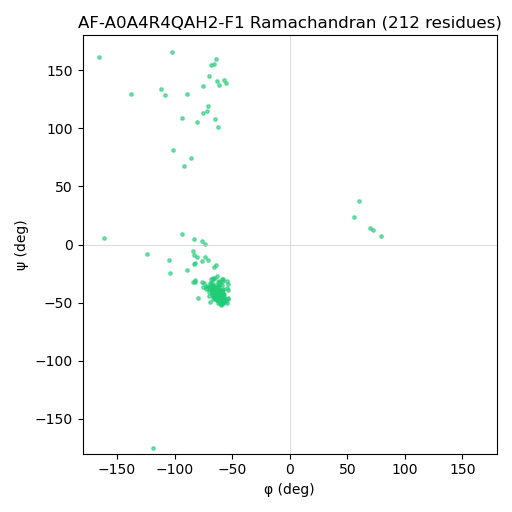 96 ? 7.569 11.227 -7.086 1.00 94.19 96 ASP A O 1
ATOM 765 N N . PRO A 1 97 ? 7.455 10.694 -9.265 1.00 92.56 97 PRO A N 1
ATOM 766 C CA . PRO A 1 97 ? 8.027 11.962 -9.715 1.00 92.56 97 PRO A CA 1
ATOM 767 C C . PRO A 1 97 ? 7.113 13.168 -9.472 1.00 92.56 97 PRO A C 1
ATOM 769 O O . PRO A 1 97 ? 7.562 14.312 -9.549 1.00 92.56 97 PRO A O 1
ATOM 772 N N . THR A 1 98 ? 5.836 12.949 -9.158 1.00 92.25 98 THR A N 1
ATOM 773 C CA . THR A 1 98 ? 4.910 14.020 -8.775 1.00 92.25 98 THR A CA 1
ATOM 774 C C . THR A 1 98 ? 5.027 14.376 -7.294 1.00 92.25 98 THR A C 1
ATOM 776 O O . THR A 1 98 ? 4.575 15.446 -6.879 1.00 92.25 98 THR A O 1
ATOM 779 N N . GLY A 1 99 ? 5.648 13.509 -6.484 1.00 91.06 99 GLY A N 1
ATOM 780 C CA . GLY A 1 99 ? 5.659 13.642 -5.031 1.00 91.06 99 GLY A CA 1
ATOM 781 C C . GLY A 1 99 ? 4.245 13.618 -4.448 1.00 91.06 99 GLY A C 1
ATOM 782 O O . GLY A 1 99 ? 3.953 14.377 -3.526 1.00 91.06 99 GLY A O 1
ATOM 783 N N . GLY A 1 100 ? 3.347 12.799 -5.006 1.00 89.38 100 GLY A N 1
ATOM 784 C CA . GLY A 1 100 ? 1.958 12.670 -4.568 1.00 89.38 100 GLY A CA 1
ATOM 785 C C . GLY A 1 100 ? 1.066 13.883 -4.847 1.00 89.38 100 GLY A C 1
ATOM 786 O O . GLY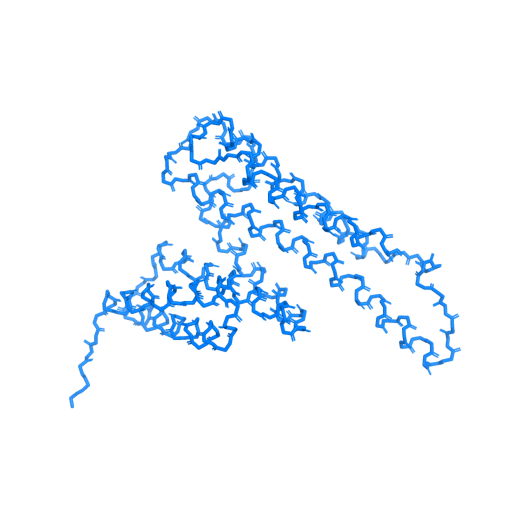 A 1 100 ? -0.013 13.968 -4.264 1.00 89.38 100 GLY A O 1
ATOM 787 N N . ASP A 1 101 ? 1.500 14.824 -5.689 1.00 92.00 101 ASP A N 1
ATOM 788 C CA . ASP A 1 101 ? 0.722 16.004 -6.073 1.00 92.00 101 ASP A CA 1
ATOM 789 C C . ASP A 1 101 ? -0.055 15.734 -7.373 1.00 92.00 101 ASP A C 1
ATOM 791 O O . ASP A 1 101 ? 0.544 15.713 -8.457 1.00 92.00 101 ASP A O 1
ATOM 795 N N . PRO A 1 102 ? -1.397 15.599 -7.316 1.00 91.88 102 PRO A N 1
ATOM 796 C CA . PRO A 1 102 ? -2.190 15.337 -8.507 1.00 91.88 102 PRO A CA 1
ATOM 797 C C . PRO A 1 102 ? -2.024 16.426 -9.573 1.00 91.88 102 PRO A C 1
ATOM 799 O O . PRO A 1 102 ? -2.120 16.145 -10.763 1.00 91.88 102 PRO A O 1
ATOM 802 N N . THR A 1 103 ? -1.759 17.681 -9.197 1.00 90.69 103 THR A N 1
ATOM 803 C CA . THR A 1 103 ? -1.654 18.779 -10.169 1.00 90.69 103 THR A CA 1
ATOM 804 C C . THR A 1 103 ? -0.501 18.590 -11.154 1.00 90.69 103 THR A C 1
ATOM 806 O O . THR A 1 103 ? -0.617 19.005 -12.308 1.00 90.69 103 THR A O 1
ATOM 809 N N . LYS A 1 104 ? 0.548 17.870 -10.742 1.00 89.88 104 LYS A N 1
ATOM 810 C CA . LYS A 1 104 ? 1.733 17.562 -11.553 1.00 89.88 104 LYS A CA 1
ATOM 811 C C . LYS A 1 104 ? 1.550 16.364 -12.484 1.00 89.88 104 LYS A C 1
ATOM 813 O O . LYS A 1 104 ? 2.388 16.148 -13.352 1.00 89.88 104 LYS A O 1
ATOM 818 N N . VAL A 1 105 ? 0.450 15.618 -12.355 1.00 86.62 105 VAL A N 1
ATOM 819 C CA . VAL A 1 105 ? 0.150 14.466 -13.222 1.00 86.62 105 VAL A CA 1
ATOM 820 C C . VAL A 1 105 ? -0.106 14.912 -14.668 1.00 86.62 105 VAL A C 1
ATOM 822 O O . VAL A 1 105 ? 0.290 14.232 -15.603 1.00 86.62 105 VAL A O 1
ATOM 825 N N . ASN A 1 106 ? -0.717 16.081 -14.880 1.00 73.38 106 ASN A N 1
ATOM 826 C CA . ASN A 1 106 ? -1.298 16.434 -16.181 1.00 73.38 106 ASN A CA 1
ATOM 827 C C . ASN A 1 106 ? -0.308 16.858 -17.282 1.00 73.38 106 ASN A C 1
ATOM 829 O O . ASN A 1 106 ? -0.738 16.922 -18.429 1.00 73.38 106 ASN A O 1
ATOM 833 N N . ASN A 1 107 ? 0.959 17.173 -16.978 1.00 59.50 107 ASN A N 1
ATOM 834 C CA . ASN A 1 107 ? 1.780 17.957 -17.918 1.00 59.50 107 ASN A CA 1
ATOM 835 C C . ASN A 1 107 ? 3.111 17.333 -18.373 1.00 59.50 107 ASN A C 1
ATOM 837 O O . ASN A 1 107 ? 3.728 17.897 -19.271 1.00 59.50 107 ASN A O 1
ATOM 841 N N . THR A 1 108 ? 3.584 16.214 -17.816 1.00 55.41 108 THR A N 1
ATOM 842 C CA . THR A 1 108 ? 4.985 15.794 -18.063 1.00 55.41 108 THR A CA 1
ATOM 843 C C . THR A 1 108 ? 5.307 14.324 -17.780 1.00 55.41 108 THR A C 1
ATOM 845 O O . THR A 1 108 ? 6.475 13.944 -17.867 1.00 55.41 108 THR A O 1
ATOM 848 N N . LEU A 1 109 ? 4.327 13.482 -17.438 1.00 73.12 109 LEU A N 1
ATOM 849 C CA . LEU A 1 109 ? 4.626 12.092 -17.091 1.00 73.12 109 LEU A CA 1
ATOM 850 C C . LEU A 1 109 ? 5.041 11.308 -18.336 1.00 73.12 109 LEU A C 1
ATOM 852 O O . LEU A 1 109 ? 4.272 11.165 -19.285 1.00 73.12 109 LEU A O 1
ATOM 856 N N . LYS A 1 110 ? 6.265 10.777 -18.324 1.00 81.62 110 LYS A N 1
ATOM 857 C CA . LYS A 1 110 ? 6.655 9.742 -19.278 1.00 81.62 110 LYS A CA 1
ATOM 858 C C . LYS A 1 110 ? 5.875 8.470 -18.958 1.00 81.62 110 LYS A C 1
ATOM 860 O O . LYS A 1 110 ? 5.542 8.218 -17.803 1.00 81.62 110 LYS A O 1
ATOM 865 N N . ALA A 1 111 ? 5.665 7.613 -19.955 1.00 77.19 111 ALA A N 1
ATOM 866 C CA . ALA A 1 111 ? 4.959 6.342 -19.762 1.00 77.19 111 ALA A CA 1
ATOM 867 C C . ALA A 1 111 ? 5.574 5.461 -18.647 1.00 77.19 111 ALA A C 1
ATOM 869 O O . ALA A 1 111 ? 4.864 4.724 -17.963 1.00 77.19 111 ALA A O 1
ATOM 870 N N . GLU A 1 112 ? 6.895 5.541 -18.444 1.00 78.50 112 GLU A N 1
ATOM 871 C CA . GLU A 1 112 ? 7.607 4.851 -17.357 1.00 78.50 112 GLU A CA 1
ATOM 872 C C . GLU A 1 112 ? 7.275 5.390 -15.954 1.00 78.50 112 GLU A C 1
ATOM 874 O O . GLU A 1 112 ? 7.274 4.625 -14.988 1.00 78.50 112 GLU A O 1
ATOM 879 N N . ASP A 1 113 ? 6.932 6.672 -15.852 1.00 87.25 113 ASP A N 1
ATOM 880 C CA . ASP A 1 113 ? 6.638 7.358 -14.597 1.00 87.25 113 ASP A CA 1
ATOM 881 C C . ASP A 1 113 ? 5.199 7.116 -14.125 1.00 87.25 113 ASP A C 1
ATOM 883 O O . ASP A 1 113 ? 4.931 7.069 -12.923 1.00 87.25 113 ASP A O 1
ATOM 887 N N . GLU A 1 114 ? 4.265 6.911 -15.061 1.00 91.12 114 GLU A N 1
ATOM 888 C CA . GLU A 1 114 ? 2.847 6.684 -14.752 1.00 91.12 114 GLU A CA 1
ATOM 889 C C . GLU A 1 114 ? 2.652 5.520 -13.773 1.00 91.12 114 GLU A C 1
ATOM 891 O O . GLU A 1 114 ? 1.813 5.579 -12.872 1.00 91.12 114 GLU A O 1
ATOM 896 N N . GLN A 1 115 ? 3.470 4.473 -13.913 1.00 92.69 115 GLN A N 1
ATOM 897 C CA . GLN A 1 115 ? 3.411 3.308 -13.039 1.00 92.69 115 GLN A CA 1
ATOM 898 C C . GLN A 1 115 ? 3.835 3.624 -11.605 1.00 92.69 115 GLN A C 1
ATOM 900 O O . GLN A 1 115 ? 3.241 3.089 -10.667 1.00 92.69 115 GLN A O 1
ATOM 905 N N . ALA A 1 116 ? 4.829 4.493 -11.418 1.00 93.19 116 ALA A N 1
ATOM 906 C CA . ALA A 1 116 ? 5.251 4.916 -10.089 1.00 93.19 116 ALA A CA 1
ATOM 907 C C . ALA A 1 116 ? 4.147 5.728 -9.395 1.00 93.19 116 ALA A C 1
ATOM 909 O O . ALA A 1 116 ? 3.811 5.431 -8.248 1.00 93.19 116 ALA A O 1
ATOM 910 N N . VAL A 1 117 ? 3.518 6.666 -10.115 1.00 95.00 117 VAL A N 1
ATOM 911 C CA . VAL A 1 117 ? 2.377 7.455 -9.613 1.00 95.00 117 VAL A CA 1
ATOM 912 C C . VAL A 1 117 ? 1.213 6.544 -9.218 1.00 95.00 117 VAL A C 1
ATOM 914 O O . VAL A 1 117 ? 0.673 6.659 -8.117 1.00 95.00 117 VAL A O 1
ATOM 917 N N . ALA A 1 118 ? 0.841 5.603 -10.092 1.00 95.56 118 ALA A N 1
ATOM 918 C CA . ALA A 1 118 ? -0.259 4.674 -9.845 1.00 95.56 118 ALA A CA 1
ATOM 919 C C . ALA A 1 118 ? -0.009 3.809 -8.601 1.00 95.56 118 ALA A C 1
ATOM 921 O O . ALA A 1 118 ? -0.868 3.716 -7.723 1.00 95.56 118 ALA A O 1
ATOM 922 N N . HIS A 1 119 ? 1.189 3.227 -8.480 1.00 96.25 119 HIS A N 1
ATOM 923 C CA . HIS A 1 119 ? 1.554 2.427 -7.313 1.00 96.25 119 HIS A CA 1
ATOM 924 C C . HIS A 1 119 ? 1.594 3.253 -6.019 1.00 96.25 119 HIS A C 1
ATOM 926 O O . HIS A 1 119 ? 1.159 2.766 -4.974 1.00 96.25 119 HIS A O 1
ATOM 932 N N . ALA A 1 120 ? 2.082 4.497 -6.070 1.00 97.00 120 ALA A N 1
ATOM 933 C CA . ALA A 1 120 ? 2.087 5.393 -4.916 1.00 97.00 120 ALA A CA 1
ATOM 934 C C . ALA A 1 120 ? 0.663 5.719 -4.451 1.00 97.00 120 ALA A C 1
ATOM 936 O O . ALA A 1 120 ? 0.381 5.642 -3.254 1.00 97.00 120 ALA A O 1
ATOM 937 N N . ALA A 1 121 ? -0.251 5.998 -5.384 1.00 96.75 121 ALA A N 1
ATOM 938 C CA . ALA A 1 121 ? -1.660 6.228 -5.082 1.00 96.75 121 ALA A CA 1
ATOM 939 C C . ALA A 1 121 ? -2.353 4.968 -4.523 1.00 96.75 121 ALA A C 1
ATOM 941 O O . ALA A 1 121 ? -3.064 5.055 -3.519 1.00 96.75 121 ALA A O 1
ATOM 942 N N . ASP A 1 122 ? -2.102 3.786 -5.097 1.00 97.19 122 ASP A N 1
ATOM 943 C CA . ASP A 1 122 ? -2.634 2.511 -4.590 1.00 97.19 122 ASP A CA 1
ATOM 944 C C . ASP A 1 122 ? -2.129 2.192 -3.172 1.00 97.19 122 ASP A C 1
ATOM 946 O O . ASP A 1 122 ? -2.888 1.723 -2.317 1.00 97.19 122 ASP A O 1
ATOM 950 N N . ALA A 1 123 ? -0.846 2.436 -2.898 1.00 97.94 123 ALA A N 1
ATOM 951 C CA . ALA A 1 123 ? -0.278 2.261 -1.565 1.00 97.94 123 ALA A CA 1
ATOM 952 C C . ALA A 1 123 ? -0.852 3.276 -0.571 1.00 97.94 123 ALA A C 1
ATOM 954 O O . ALA A 1 123 ? -1.179 2.906 0.557 1.00 97.94 123 ALA A O 1
ATOM 955 N N . LEU A 1 124 ? -1.046 4.527 -0.999 1.00 97.94 124 LEU A N 1
ATOM 956 C CA . LEU A 1 124 ? -1.599 5.588 -0.165 1.00 97.94 124 LEU A CA 1
ATOM 957 C C . LEU A 1 124 ? -3.046 5.305 0.247 1.00 97.94 124 LEU A C 1
ATOM 959 O O . LEU A 1 124 ? -3.374 5.407 1.429 1.00 97.94 124 LEU A O 1
ATOM 963 N N . VAL A 1 125 ? -3.907 4.897 -0.691 1.00 98.12 125 VAL A N 1
ATOM 964 C CA . VAL A 1 125 ? -5.305 4.578 -0.360 1.00 98.12 125 VAL A CA 1
ATOM 965 C C . VAL A 1 125 ? -5.401 3.347 0.545 1.00 98.12 125 VAL A C 1
ATOM 967 O O . VAL A 1 125 ? -6.231 3.303 1.454 1.00 98.12 125 VAL A O 1
ATOM 970 N N . ARG A 1 126 ? -4.518 2.357 0.355 1.00 98.00 126 ARG A N 1
ATOM 971 C CA . ARG A 1 126 ? -4.441 1.177 1.225 1.00 98.00 126 ARG A CA 1
ATOM 972 C C . ARG A 1 126 ? -3.991 1.548 2.637 1.00 98.00 126 ARG A C 1
ATOM 974 O O . ARG A 1 126 ? -4.593 1.064 3.594 1.00 98.00 126 ARG A O 1
ATOM 981 N N . LEU A 1 127 ? -2.983 2.410 2.765 1.00 98.50 127 LEU A N 1
ATOM 982 C CA . LEU A 1 127 ? -2.524 2.927 4.053 1.00 98.50 127 LEU A CA 1
ATOM 983 C C . LEU A 1 127 ? -3.636 3.715 4.755 1.00 98.50 127 LEU A C 1
ATOM 985 O O . LEU A 1 127 ? -3.926 3.440 5.914 1.00 98.50 127 LEU A O 1
ATOM 989 N N . ALA A 1 128 ? -4.317 4.621 4.049 1.00 98.25 128 ALA A N 1
ATOM 990 C CA . ALA A 1 128 ? -5.444 5.375 4.598 1.00 98.25 128 ALA A CA 1
ATOM 991 C C . ALA A 1 128 ? -6.564 4.458 5.109 1.00 98.25 128 ALA A C 1
ATOM 993 O O . ALA A 1 128 ? -7.066 4.659 6.213 1.00 98.25 128 ALA A O 1
ATOM 994 N N . ARG A 1 129 ? -6.900 3.402 4.360 1.00 98.06 129 ARG A N 1
ATOM 995 C CA . ARG A 1 129 ? -7.856 2.380 4.805 1.00 98.06 129 ARG A CA 1
ATOM 996 C C . ARG A 1 129 ? -7.404 1.693 6.093 1.00 98.06 129 ARG A C 1
ATOM 998 O O . ARG A 1 129 ? -8.201 1.568 7.013 1.00 98.06 129 ARG A O 1
ATOM 1005 N N . LEU A 1 130 ? -6.155 1.235 6.163 1.00 97.94 130 LEU A N 1
ATOM 1006 C CA . LEU A 1 130 ? -5.652 0.522 7.341 1.00 97.94 130 LEU A CA 1
ATOM 1007 C C . LEU A 1 130 ? -5.539 1.423 8.569 1.00 97.94 130 LEU A C 1
ATOM 1009 O O . LEU A 1 130 ? -5.858 0.972 9.661 1.00 97.94 130 LEU A O 1
ATOM 1013 N N . ARG A 1 131 ? -5.160 2.693 8.400 1.00 98.19 131 ARG A N 1
ATOM 1014 C CA . ARG A 1 131 ? -5.166 3.672 9.496 1.00 98.19 131 ARG A CA 1
ATOM 1015 C C . ARG A 1 131 ? -6.574 3.922 10.028 1.00 98.19 131 ARG A C 1
ATOM 1017 O O . ARG A 1 131 ? -6.761 3.935 11.237 1.00 98.19 131 ARG A O 1
ATOM 1024 N N . ALA A 1 132 ? -7.567 4.030 9.141 1.00 97.44 132 ALA A N 1
ATOM 1025 C CA . ALA A 1 132 ? -8.966 4.166 9.542 1.00 97.44 132 ALA A CA 1
ATOM 1026 C C . ALA A 1 132 ? -9.441 2.970 10.380 1.00 97.44 132 ALA A C 1
ATOM 1028 O O . ALA A 1 132 ? -9.995 3.154 11.458 1.00 97.44 132 ALA A O 1
ATOM 1029 N N . VAL A 1 133 ? -9.177 1.747 9.910 1.00 95.81 133 VAL A N 1
ATOM 1030 C CA . VAL A 1 133 ? -9.552 0.522 10.633 1.00 95.81 133 VAL A CA 1
ATOM 1031 C C . VAL A 1 133 ? -8.784 0.399 11.951 1.00 95.81 133 VAL A C 1
ATOM 1033 O O . VAL A 1 133 ? -9.382 0.086 12.974 1.00 95.81 133 VAL A O 1
ATOM 1036 N N . GLY A 1 134 ? -7.481 0.689 11.954 1.00 95.44 134 GLY A N 1
ATOM 1037 C CA . GLY A 1 134 ? -6.659 0.663 13.163 1.00 95.44 134 GLY A CA 1
ATOM 1038 C C . GLY A 1 134 ? -7.132 1.656 14.228 1.00 95.44 134 GLY A C 1
ATOM 1039 O O . GLY A 1 134 ? -7.111 1.326 15.408 1.00 95.44 134 GLY A O 1
ATOM 1040 N N . LEU A 1 135 ? -7.617 2.834 13.819 1.00 94.94 135 LEU A N 1
ATOM 1041 C CA . LEU A 1 135 ? -8.199 3.828 14.724 1.00 94.94 135 LEU A CA 1
ATOM 1042 C C . LEU A 1 135 ? -9.522 3.352 15.345 1.00 94.94 135 LEU A C 1
ATOM 1044 O O . LEU A 1 135 ? -9.763 3.568 16.530 1.00 94.94 135 LEU A O 1
ATOM 1048 N N . VAL A 1 136 ? -10.380 2.692 14.562 1.00 93.50 136 VAL A N 1
ATOM 1049 C CA . VAL A 1 136 ? -11.616 2.079 15.082 1.00 93.50 136 VAL A CA 1
ATOM 1050 C C . VAL A 1 136 ? -11.281 0.978 16.082 1.00 93.50 136 VAL A C 1
ATOM 1052 O O . VAL A 1 136 ? -11.814 0.966 17.191 1.00 93.50 136 VAL A O 1
ATOM 1055 N N . GLN A 1 137 ? -10.356 0.091 15.716 1.00 92.88 137 GLN A N 1
ATOM 1056 C CA . GLN A 1 137 ? -9.950 -1.027 16.555 1.00 92.88 137 GLN A CA 1
ATOM 1057 C C . GLN A 1 137 ? -9.335 -0.553 17.879 1.00 92.88 137 GLN A C 1
ATOM 1059 O O . GLN A 1 137 ? -9.724 -1.044 18.934 1.00 92.88 137 GLN A O 1
ATOM 1064 N N . SER A 1 138 ? -8.436 0.436 17.858 1.00 91.75 138 SER A N 1
ATOM 1065 C CA . SER A 1 138 ? -7.816 0.945 19.087 1.00 91.75 138 SER A CA 1
ATOM 1066 C C . SER A 1 138 ? -8.845 1.548 20.049 1.00 91.75 138 SER A C 1
ATOM 1068 O O . SER A 1 138 ? -8.738 1.378 21.264 1.00 91.75 138 SER A O 1
ATOM 1070 N N . ARG A 1 139 ? -9.886 2.206 19.524 1.00 90.81 139 ARG A N 1
ATOM 1071 C CA . ARG A 1 139 ? -10.983 2.743 20.341 1.00 90.81 139 ARG A CA 1
ATOM 1072 C C . ARG A 1 139 ? -11.908 1.655 20.875 1.00 90.81 139 ARG A C 1
ATOM 1074 O O . ARG A 1 139 ? -12.351 1.758 22.018 1.00 90.81 139 ARG A O 1
ATOM 1081 N N . GLN A 1 140 ? -12.168 0.606 20.098 1.00 90.94 140 GLN A N 1
ATOM 1082 C CA . GLN A 1 140 ? -12.893 -0.573 20.577 1.00 90.94 140 GLN A CA 1
ATOM 1083 C C . GLN A 1 140 ? -12.138 -1.261 21.723 1.00 90.94 140 GLN A C 1
ATOM 1085 O O . GLN A 1 140 ? -12.728 -1.494 22.777 1.00 90.94 140 GLN A O 1
ATOM 1090 N N . GLU A 1 141 ? -10.831 -1.483 21.563 1.00 90.38 141 GLU A N 1
ATOM 1091 C CA . GLU A 1 141 ? -9.951 -2.055 22.591 1.00 90.38 141 GLU A CA 1
ATOM 1092 C C . GLU A 1 141 ? -9.923 -1.180 23.859 1.00 90.38 141 GLU A C 1
ATOM 1094 O O . GLU A 1 141 ? -10.063 -1.686 24.974 1.00 90.38 141 GLU A O 1
ATOM 1099 N N . ALA A 1 142 ? -9.830 0.147 23.712 1.00 88.06 142 ALA A N 1
ATOM 1100 C CA . ALA A 1 142 ? -9.871 1.078 24.842 1.00 88.06 142 ALA A CA 1
ATOM 1101 C C . ALA A 1 142 ? -11.218 1.044 25.587 1.00 88.06 142 ALA A C 1
ATOM 1103 O O . ALA A 1 142 ? -11.250 1.059 26.820 1.00 88.06 142 ALA A O 1
ATOM 1104 N N . ALA A 1 143 ? -12.334 0.957 24.859 1.00 86.50 143 ALA A N 1
ATOM 1105 C CA . ALA A 1 143 ? -13.661 0.847 25.456 1.00 86.50 143 ALA A CA 1
ATOM 1106 C C . ALA A 1 143 ? -13.881 -0.512 26.138 1.00 86.50 143 ALA A C 1
ATOM 1108 O O . ALA A 1 143 ? -14.510 -0.583 27.193 1.00 86.50 143 ALA A O 1
ATOM 1109 N N . GLU A 1 144 ? -13.370 -1.605 25.572 1.00 87.94 144 GLU A N 1
ATOM 1110 C CA . GLU A 1 144 ? -13.355 -2.926 26.212 1.00 87.94 144 GLU A CA 1
ATOM 1111 C C . GLU A 1 144 ? -12.560 -2.919 27.511 1.00 87.94 144 GLU A C 1
ATOM 1113 O O . GLU A 1 144 ? -13.066 -3.370 28.541 1.00 87.94 144 GLU A O 1
ATOM 1118 N N . TYR A 1 145 ? -11.367 -2.328 27.491 1.00 87.62 145 TYR A N 1
ATOM 1119 C CA . TYR A 1 145 ? -10.548 -2.171 28.682 1.00 87.62 145 TYR A CA 1
ATOM 1120 C C . TYR A 1 145 ? -11.273 -1.357 29.763 1.00 87.62 145 TYR A C 1
ATOM 1122 O O . TYR A 1 145 ? -11.392 -1.819 30.900 1.00 87.62 145 TYR A O 1
ATOM 1130 N N . ALA A 1 146 ? -11.846 -0.201 29.411 1.00 85.12 146 ALA A N 1
ATOM 1131 C CA . ALA A 1 146 ? -12.605 0.634 30.343 1.00 85.12 146 ALA A CA 1
ATOM 1132 C C . ALA A 1 146 ? -13.798 -0.122 30.955 1.00 85.12 146 ALA A C 1
ATOM 1134 O O . ALA A 1 146 ? -13.983 -0.101 32.174 1.00 85.12 146 ALA A O 1
ATOM 1135 N N . ARG A 1 147 ? -14.548 -0.875 30.134 1.00 85.19 147 ARG A N 1
ATOM 1136 C CA . ARG A 1 147 ? -15.635 -1.749 30.605 1.00 85.19 147 ARG A CA 1
ATOM 1137 C C . ARG A 1 147 ? -15.135 -2.797 31.596 1.00 85.19 147 ARG A C 1
ATOM 1139 O O . ARG A 1 147 ? -15.754 -2.969 32.642 1.00 85.19 147 ARG A O 1
ATOM 1146 N N . SER A 1 148 ? -14.019 -3.463 31.296 1.00 87.81 148 SER A N 1
ATOM 1147 C CA . SER A 1 148 ? -13.433 -4.478 32.183 1.00 87.81 148 SER A CA 1
ATOM 1148 C C . SER A 1 148 ? -12.939 -3.895 33.514 1.00 87.81 148 SER A C 1
ATOM 1150 O O . SER A 1 148 ? -13.000 -4.565 34.540 1.00 87.81 148 SER A O 1
ATOM 1152 N N . ALA A 1 149 ? -12.531 -2.623 33.514 1.00 87.50 149 ALA A N 1
ATOM 1153 C CA . ALA A 1 149 ? -12.103 -1.882 34.696 1.00 87.50 149 ALA A CA 1
ATOM 1154 C C . ALA A 1 149 ? -13.268 -1.282 35.515 1.00 87.50 149 ALA A C 1
ATOM 1156 O O . ALA A 1 149 ? -13.027 -0.543 36.465 1.00 87.50 149 ALA A O 1
ATOM 1157 N N . GLY A 1 150 ? -14.530 -1.558 35.161 1.00 85.25 150 GLY A N 1
ATOM 1158 C CA . GLY A 1 150 ? -15.704 -1.004 35.850 1.00 85.25 150 GLY A CA 1
ATOM 1159 C C . GLY A 1 150 ? -16.055 0.437 35.455 1.00 85.25 150 GLY A C 1
ATOM 1160 O O . GLY A 1 150 ? -16.964 1.033 36.030 1.00 85.25 150 GLY A O 1
ATOM 1161 N N . HIS A 1 151 ? -15.384 0.996 34.448 1.00 75.44 151 HIS A N 1
ATOM 1162 C CA . HIS A 1 151 ? -15.668 2.312 33.884 1.00 75.44 151 HIS A CA 1
ATOM 1163 C C . HIS A 1 151 ? -16.460 2.144 32.579 1.00 75.44 151 HIS A C 1
ATOM 1165 O O . HIS A 1 151 ? -15.902 2.165 31.483 1.00 75.44 151 HIS A O 1
ATOM 1171 N N . TYR A 1 152 ? -17.779 1.939 32.665 1.00 64.88 152 TYR A N 1
ATOM 1172 C CA . TYR A 1 152 ? -18.597 1.832 31.453 1.00 64.88 152 TYR A CA 1
ATOM 1173 C C . TYR A 1 152 ? -18.755 3.199 30.775 1.00 64.88 152 TYR A C 1
ATOM 1175 O O . TYR A 1 152 ? -19.410 4.090 31.315 1.00 64.88 152 TYR A O 1
ATOM 1183 N N . GLN A 1 153 ? -18.214 3.344 29.564 1.00 62.50 153 GLN A N 1
ATOM 1184 C CA . GLN A 1 153 ? -18.567 4.421 28.639 1.00 62.50 153 GLN A CA 1
ATOM 1185 C C . GLN A 1 153 ? -18.697 3.863 27.208 1.00 62.50 153 GLN A C 1
ATOM 1187 O O . GLN A 1 153 ? -17.808 3.138 26.759 1.00 62.50 153 GLN A O 1
ATOM 1192 N N . PRO A 1 154 ? -19.795 4.148 26.483 1.00 63.69 154 PRO A N 1
ATOM 1193 C CA . PRO A 1 154 ? -19.964 3.712 25.098 1.00 63.69 154 PRO A CA 1
ATOM 1194 C C . PRO A 1 154 ? -19.016 4.464 24.144 1.00 63.69 154 PRO A C 1
ATOM 1196 O O . PRO A 1 154 ? -18.778 5.658 24.318 1.00 63.69 154 PRO A O 1
ATOM 1199 N N . ILE A 1 155 ? -18.524 3.773 23.104 1.00 61.25 155 ILE A N 1
ATOM 1200 C CA . ILE A 1 155 ? -17.534 4.283 22.126 1.00 61.25 155 ILE A CA 1
ATOM 1201 C C . ILE A 1 155 ? -17.975 5.614 21.496 1.00 61.25 155 ILE A C 1
ATOM 1203 O O . ILE A 1 155 ? -17.197 6.567 21.483 1.00 61.25 155 ILE A O 1
ATOM 1207 N N . GLY A 1 156 ? -19.238 5.696 21.060 1.00 62.00 156 GLY A N 1
ATOM 1208 C CA . GLY A 1 156 ? -19.811 6.884 20.410 1.00 62.00 156 GLY A CA 1
ATOM 1209 C C . GLY A 1 156 ? -20.160 8.041 21.356 1.00 62.00 156 GLY A C 1
ATOM 1210 O O . GLY A 1 156 ? -20.724 9.038 20.918 1.00 62.00 156 GLY A O 1
ATOM 1211 N N . GLY A 1 157 ? -19.874 7.908 22.657 1.00 65.38 157 GLY A N 1
ATOM 1212 C CA . GLY A 1 157 ? -20.092 8.958 23.657 1.00 65.38 157 GLY A CA 1
ATOM 1213 C C . GLY A 1 157 ? -18.814 9.667 24.108 1.00 65.38 157 GLY A C 1
ATOM 1214 O O . GLY A 1 157 ? -18.903 10.712 24.751 1.00 65.38 157 GLY A O 1
ATOM 1215 N N . GLN A 1 158 ? -17.631 9.123 23.798 1.00 73.50 158 GLN A N 1
ATOM 1216 C CA . GLN A 1 158 ? -16.368 9.747 24.185 1.00 73.50 158 GLN A CA 1
ATOM 1217 C C . GLN A 1 158 ? -15.888 10.729 23.115 1.00 73.50 158 GLN A C 1
ATOM 1219 O O . GLN A 1 158 ? -15.756 10.332 21.953 1.00 73.50 158 GLN A O 1
ATOM 1224 N N . PRO A 1 159 ? -15.543 11.976 23.487 1.00 82.50 159 PRO A N 1
ATOM 1225 C CA . PRO A 1 159 ? -14.955 12.912 22.543 1.00 82.50 159 PRO A CA 1
ATOM 1226 C C . PRO A 1 159 ? -13.684 12.314 21.929 1.00 82.50 159 PRO A C 1
ATOM 1228 O O . PRO A 1 159 ? -12.906 11.622 22.592 1.00 82.50 159 PRO A O 1
ATOM 1231 N N . LEU A 1 160 ? -13.489 12.563 20.636 1.00 87.06 160 LEU A N 1
ATOM 1232 C CA . LEU A 1 160 ? -12.264 12.180 19.945 1.00 87.06 160 LEU A CA 1
ATOM 1233 C C . LEU A 1 160 ? -11.077 12.897 20.586 1.00 87.06 160 LEU A C 1
ATOM 1235 O O . LEU A 1 160 ? -11.148 14.095 20.878 1.00 87.06 160 LEU A O 1
ATOM 1239 N N . SER A 1 161 ? -9.975 12.171 20.779 1.00 92.25 161 SER A N 1
ATOM 1240 C CA . SER A 1 161 ? -8.735 12.816 21.194 1.00 92.25 161 SER A CA 1
ATOM 1241 C C . SER A 1 161 ? -8.240 13.746 20.073 1.00 92.25 161 SER A C 1
ATOM 1243 O O . SER A 1 161 ? -8.542 13.511 18.898 1.00 92.25 161 SER A O 1
ATOM 1245 N N . PRO A 1 162 ? -7.442 14.787 20.374 1.00 95.06 162 PRO A N 1
ATOM 1246 C CA . PRO A 1 162 ? -6.816 15.597 19.329 1.00 95.06 162 PRO A CA 1
ATOM 1247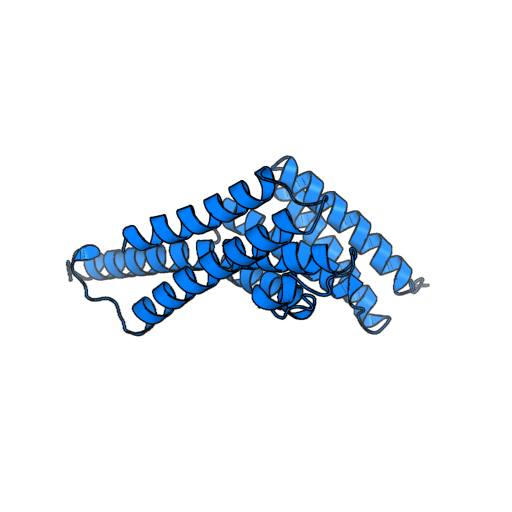 C C . PRO A 1 162 ? -6.019 14.762 18.312 1.00 95.06 162 PRO A C 1
ATOM 1249 O O . PRO A 1 162 ? -6.018 15.079 17.123 1.00 95.06 162 PRO A O 1
ATOM 1252 N N . ALA A 1 163 ? -5.397 13.666 18.763 1.00 94.06 163 ALA A N 1
ATOM 1253 C CA . ALA A 1 163 ? -4.687 12.728 17.899 1.00 94.06 163 ALA A CA 1
ATOM 1254 C C . ALA A 1 163 ? -5.646 11.974 16.961 1.00 94.06 163 ALA A C 1
ATOM 1256 O O . ALA A 1 163 ? -5.370 11.880 15.767 1.00 94.06 163 ALA A O 1
ATOM 1257 N N . ASP A 1 164 ? -6.800 11.518 17.458 1.00 94.25 164 ASP A N 1
ATOM 1258 C CA . ASP A 1 164 ? -7.815 10.840 16.639 1.00 94.25 164 ASP A CA 1
ATOM 1259 C C . ASP A 1 164 ? -8.367 11.783 15.564 1.00 94.25 164 ASP A C 1
ATOM 1261 O O . ASP A 1 164 ? -8.520 11.396 14.408 1.00 94.25 164 ASP A O 1
ATOM 1265 N N . VAL A 1 165 ? -8.635 13.045 15.918 1.00 95.50 165 VAL A N 1
ATOM 1266 C CA . VAL A 1 165 ? -9.102 14.064 14.962 1.00 95.50 165 VAL A CA 1
ATOM 1267 C C . VAL A 1 165 ? -8.058 14.301 13.869 1.00 95.50 165 VAL A C 1
ATOM 1269 O O . VAL A 1 165 ? -8.398 14.352 12.683 1.00 95.50 165 VAL A O 1
ATOM 1272 N N . GLN A 1 166 ? -6.782 14.413 14.247 1.00 96.69 166 GLN A N 1
ATOM 1273 C CA . GLN A 1 166 ? -5.683 14.561 13.297 1.00 96.69 166 GLN A CA 1
ATOM 1274 C C . GLN A 1 166 ? -5.558 13.336 12.381 1.00 96.69 166 GLN A C 1
ATOM 1276 O O . GLN A 1 166 ? -5.360 13.487 11.173 1.00 96.69 166 GLN A O 1
ATOM 1281 N N . GLU A 1 167 ? -5.717 12.136 12.933 1.00 96.44 167 GLU A N 1
ATOM 1282 C CA . GLU A 1 167 ? -5.687 10.877 12.196 1.00 96.44 167 GLU A CA 1
ATOM 1283 C C . GLU A 1 167 ? -6.840 10.792 11.182 1.00 96.44 167 GLU A C 1
ATOM 1285 O O . GLU A 1 167 ? -6.615 10.525 10.000 1.00 96.44 167 GLU A O 1
ATOM 1290 N N . GLN A 1 168 ? -8.069 11.132 11.587 1.00 97.12 168 GLN A N 1
ATOM 1291 C CA . GLN A 1 168 ? -9.215 11.199 10.675 1.00 97.12 168 GLN A CA 1
ATOM 1292 C C . GLN A 1 168 ? -8.988 12.192 9.532 1.00 97.12 168 GLN A C 1
ATOM 1294 O O . GLN A 1 168 ? -9.284 11.890 8.371 1.00 97.12 168 GLN A O 1
ATOM 1299 N N . ALA A 1 169 ? -8.465 13.381 9.844 1.00 97.88 169 ALA A N 1
ATOM 1300 C CA . ALA A 1 169 ? -8.148 14.390 8.840 1.00 97.88 169 ALA A CA 1
ATOM 1301 C C . ALA A 1 169 ? -7.077 13.885 7.861 1.00 97.88 169 ALA A C 1
ATOM 1303 O O . ALA A 1 169 ? -7.207 14.076 6.647 1.00 97.88 169 ALA A O 1
ATOM 1304 N N . TRP A 1 170 ? -6.055 13.186 8.368 1.00 97.94 170 TRP A N 1
ATOM 1305 C CA . TRP A 1 170 ? -5.021 12.563 7.548 1.00 97.94 170 TRP A CA 1
ATOM 1306 C C . TRP A 1 170 ? -5.620 11.520 6.599 1.00 97.94 170 TRP A C 1
ATOM 1308 O O . TRP A 1 170 ? -5.388 11.610 5.392 1.00 97.94 170 TRP A O 1
ATOM 1318 N N . VAL A 1 171 ? -6.433 10.587 7.106 1.00 98.25 171 VAL A N 1
ATOM 1319 C CA . VAL A 1 171 ? -7.082 9.532 6.307 1.00 98.25 171 VAL A CA 1
ATOM 1320 C C . VAL A 1 171 ? -7.936 10.134 5.193 1.00 98.25 171 VAL A C 1
ATOM 1322 O O . VAL A 1 171 ? -7.772 9.757 4.031 1.00 98.25 171 VAL A O 1
ATOM 1325 N N . ARG A 1 172 ? -8.810 11.097 5.519 1.00 98.38 172 ARG A N 1
ATOM 1326 C CA . ARG A 1 172 ? -9.700 11.750 4.543 1.00 98.38 172 ARG A CA 1
ATOM 1327 C C . ARG A 1 172 ? -8.904 12.418 3.427 1.00 98.38 172 ARG A C 1
ATOM 1329 O O . ARG A 1 172 ? -9.167 12.168 2.254 1.00 98.38 172 ARG A O 1
ATOM 1336 N N . LYS A 1 173 ? -7.901 13.221 3.795 1.00 97.88 173 LYS A N 1
ATOM 1337 C CA . LYS A 1 173 ? -7.047 13.934 2.840 1.00 97.88 173 LYS A CA 1
ATOM 1338 C C . LYS A 1 173 ? -6.333 12.967 1.898 1.00 97.88 173 LYS A C 1
ATOM 1340 O O . LYS A 1 173 ? -6.377 13.144 0.686 1.00 97.88 173 LYS A O 1
ATOM 1345 N N . HIS A 1 174 ? -5.664 11.956 2.441 1.00 97.69 174 HIS A N 1
ATOM 1346 C CA . HIS A 1 174 ? -4.787 11.096 1.647 1.00 97.69 174 HIS A CA 1
ATOM 1347 C C . HIS A 1 174 ? -5.554 10.081 0.797 1.00 97.69 174 HIS A C 1
ATOM 1349 O O . HIS A 1 174 ? -5.132 9.784 -0.320 1.00 97.69 174 HIS A O 1
ATOM 1355 N N . ALA A 1 175 ? -6.708 9.603 1.269 1.00 97.56 175 ALA A N 1
ATOM 1356 C CA . ALA A 1 175 ? -7.582 8.769 0.455 1.00 97.56 175 ALA A CA 1
ATOM 1357 C C . ALA A 1 175 ? -8.146 9.545 -0.752 1.00 97.56 175 ALA A C 1
ATOM 1359 O O . ALA A 1 175 ? -8.220 8.996 -1.850 1.00 97.56 175 ALA A O 1
ATOM 1360 N N . GLU A 1 176 ? -8.478 10.829 -0.579 1.00 98.12 176 GLU A N 1
ATOM 1361 C CA . GLU A 1 176 ? -8.956 11.680 -1.675 1.00 98.12 176 GLU A CA 1
ATOM 1362 C C . GLU A 1 176 ? -7.839 12.073 -2.653 1.00 98.12 176 GLU A C 1
ATOM 1364 O O . GLU A 1 176 ? -8.047 12.062 -3.868 1.00 98.12 176 GLU A O 1
ATOM 1369 N N . LEU A 1 177 ? -6.626 12.341 -2.153 1.00 96.81 177 LEU A N 1
ATOM 1370 C CA . LEU A 1 177 ? -5.453 12.572 -3.005 1.00 96.81 177 LEU A CA 1
ATOM 1371 C C . LEU A 1 177 ? -5.187 11.378 -3.929 1.00 96.81 177 LEU A C 1
ATOM 1373 O O . LEU A 1 177 ? -4.986 11.569 -5.126 1.00 96.81 177 LEU A O 1
ATOM 1377 N N . ALA A 1 178 ? -5.252 10.151 -3.403 1.00 97.00 178 ALA A N 1
ATOM 1378 C CA . ALA A 1 178 ? -5.064 8.942 -4.201 1.00 97.00 178 ALA A CA 1
ATOM 1379 C C . ALA A 1 178 ? -6.107 8.810 -5.327 1.00 97.00 178 ALA A C 1
ATOM 1381 O O . ALA A 1 178 ? -5.746 8.502 -6.465 1.00 97.00 178 ALA A O 1
ATOM 1382 N N . VAL A 1 179 ? -7.385 9.090 -5.035 1.00 97.88 179 VAL A N 1
ATOM 1383 C CA . VAL A 1 179 ? -8.450 9.116 -6.053 1.00 97.88 179 VAL A CA 1
ATOM 1384 C C . VAL A 1 179 ? -8.165 10.191 -7.100 1.00 97.88 179 VAL A C 1
ATOM 1386 O O . VAL A 1 179 ? -8.200 9.896 -8.291 1.00 97.88 179 VAL A O 1
ATOM 1389 N N . THR A 1 180 ? -7.808 11.403 -6.674 1.00 97.00 180 THR A N 1
ATOM 1390 C CA . THR A 1 180 ? -7.523 12.528 -7.578 1.00 97.00 180 THR A CA 1
ATOM 1391 C C . THR A 1 180 ? -6.349 12.223 -8.517 1.00 97.00 180 THR A C 1
ATOM 1393 O O . THR A 1 180 ? -6.406 12.556 -9.703 1.00 97.00 180 THR A O 1
ATOM 1396 N N . CYS A 1 181 ? -5.294 11.556 -8.031 1.00 94.62 181 CYS A N 1
ATOM 1397 C CA . CYS A 1 181 ? -4.194 11.084 -8.878 1.00 94.62 181 CYS A CA 1
ATOM 1398 C C . CYS A 1 181 ? -4.698 10.130 -9.969 1.00 94.62 181 CYS A C 1
ATOM 1400 O O . CYS A 1 181 ? -4.372 10.308 -11.141 1.00 94.62 181 CYS A O 1
ATOM 1402 N N . TYR A 1 182 ? -5.540 9.158 -9.611 1.00 94.50 182 TYR A N 1
ATOM 1403 C CA . TYR A 1 182 ? -6.097 8.202 -10.570 1.00 94.50 182 TYR A CA 1
ATOM 1404 C C . TYR A 1 182 ? -7.083 8.833 -11.560 1.00 94.50 182 TYR A C 1
ATOM 1406 O O . TYR A 1 182 ? -7.082 8.484 -12.740 1.00 94.50 182 TYR A O 1
ATOM 1414 N N . GLU A 1 183 ? -7.894 9.799 -11.133 1.00 95.38 183 GLU A N 1
ATOM 1415 C CA . GLU A 1 183 ? -8.763 10.563 -12.038 1.00 95.38 183 GLU A CA 1
ATOM 1416 C C . GLU A 1 183 ? -7.968 11.315 -13.102 1.00 95.38 183 GLU A C 1
ATOM 1418 O O . GLU A 1 183 ? -8.438 11.489 -14.222 1.00 95.38 183 GLU A O 1
ATOM 1423 N N . ARG A 1 184 ? -6.756 11.756 -12.767 1.00 94.25 184 ARG A N 1
ATOM 1424 C CA . ARG A 1 184 ? -5.863 12.402 -13.726 1.00 94.25 184 ARG A CA 1
ATOM 1425 C C . ARG A 1 184 ? -5.154 11.390 -14.610 1.00 94.25 184 ARG A C 1
ATOM 1427 O O . ARG A 1 184 ? -5.189 11.560 -15.824 1.00 94.25 184 ARG A O 1
ATOM 1434 N N . LEU A 1 185 ? -4.613 10.310 -14.038 1.00 92.69 185 LEU A N 1
ATOM 1435 C CA . LEU A 1 185 ? -4.001 9.216 -14.802 1.00 92.69 185 LEU A CA 1
ATOM 1436 C C . LEU A 1 185 ? -4.958 8.658 -15.861 1.00 92.69 185 LEU A C 1
ATOM 1438 O O . LEU A 1 185 ? -4.575 8.531 -17.016 1.00 92.69 185 LEU A O 1
ATOM 1442 N N . THR A 1 186 ? -6.218 8.409 -15.502 1.00 92.81 186 THR A N 1
ATOM 1443 C CA . THR A 1 186 ? -7.242 7.897 -16.435 1.00 92.81 186 THR A CA 1
ATOM 1444 C C . THR A 1 186 ? -7.618 8.868 -17.557 1.00 92.81 186 THR A C 1
ATOM 1446 O O . THR A 1 186 ? -8.166 8.439 -18.568 1.00 92.81 186 THR A O 1
ATOM 1449 N N . ARG A 1 187 ? -7.342 10.171 -17.411 1.00 91.00 187 ARG A N 1
ATOM 1450 C CA . ARG A 1 187 ? -7.568 11.165 -18.475 1.00 91.00 187 ARG A CA 1
ATOM 1451 C C . ARG A 1 187 ? -6.412 11.243 -19.463 1.00 91.00 187 ARG A C 1
ATOM 1453 O O . ARG A 1 187 ? -6.650 11.573 -20.619 1.00 91.00 187 ARG A O 1
ATOM 1460 N N . ILE A 1 188 ? -5.184 11.009 -19.002 1.00 89.12 188 ILE A N 1
ATOM 1461 C CA . ILE A 1 188 ? -3.970 11.229 -19.804 1.00 89.12 188 ILE A CA 1
ATOM 1462 C C . ILE A 1 188 ? -3.346 9.937 -20.336 1.00 89.12 188 ILE A C 1
ATOM 1464 O O . ILE A 1 188 ? -2.650 9.976 -21.345 1.00 89.12 188 ILE A O 1
ATOM 1468 N N . SER A 1 189 ? -3.583 8.802 -19.676 1.00 85.06 189 SER A N 1
ATOM 1469 C CA . SER A 1 189 ? -2.948 7.524 -19.990 1.00 85.06 189 SER A CA 1
ATOM 1470 C C . SER A 1 189 ? -3.953 6.531 -20.561 1.00 85.06 189 SER A C 1
ATOM 1472 O O . SER A 1 189 ? -5.015 6.302 -19.989 1.00 85.06 189 SER A O 1
ATOM 1474 N N . ALA A 1 190 ? -3.572 5.860 -21.650 1.00 83.06 190 ALA A N 1
ATOM 1475 C CA . ALA A 1 190 ? -4.321 4.725 -22.192 1.00 83.06 190 ALA A CA 1
ATOM 1476 C C . ALA A 1 190 ? -4.178 3.446 -21.338 1.00 83.06 190 ALA A C 1
ATOM 1478 O O . ALA A 1 190 ? -4.876 2.462 -21.579 1.00 83.06 190 ALA A O 1
ATOM 1479 N N . ARG A 1 191 ? -3.257 3.432 -20.362 1.00 89.38 191 ARG A N 1
ATOM 1480 C CA . ARG A 1 191 ? -2.953 2.263 -19.524 1.00 89.38 191 ARG A CA 1
ATOM 1481 C C . ARG A 1 191 ? -3.928 2.087 -18.366 1.00 89.38 191 ARG A C 1
ATOM 1483 O O . ARG A 1 191 ? -4.162 0.956 -17.950 1.00 89.38 191 ARG A O 1
ATOM 1490 N N . TYR A 1 192 ? -4.451 3.190 -17.838 1.00 91.56 192 TYR A N 1
ATOM 1491 C CA . TYR A 1 192 ? -5.309 3.201 -16.658 1.00 91.56 192 TYR A CA 1
ATOM 1492 C C . TYR A 1 192 ? -6.743 3.509 -17.055 1.00 91.56 192 TYR A C 1
ATOM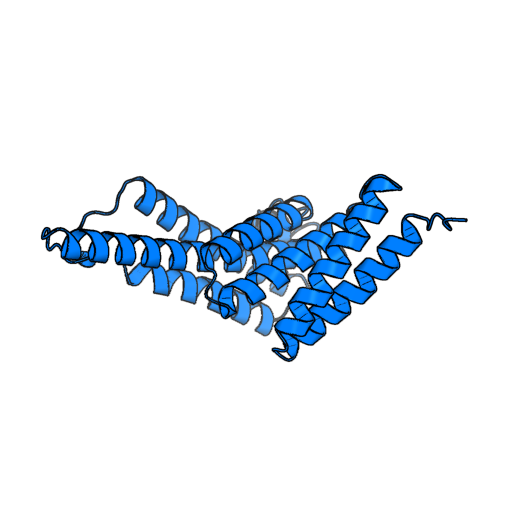 1494 O O . TYR A 1 192 ? -7.010 4.490 -17.743 1.00 91.56 192 TYR A O 1
ATOM 1502 N N . GLY A 1 193 ? -7.671 2.670 -16.600 1.00 93.38 193 GLY A N 1
ATOM 1503 C CA . GLY A 1 193 ? -9.073 2.752 -16.997 1.00 93.38 193 GLY A CA 1
ATOM 1504 C C . GLY A 1 193 ? -10.034 3.003 -15.842 1.00 93.38 193 GLY A C 1
ATOM 1505 O O . GLY A 1 193 ? -9.659 3.147 -14.675 1.00 93.38 193 GLY A O 1
ATOM 1506 N N . GLY A 1 194 ? -11.328 2.981 -16.171 1.00 94.69 194 GLY A N 1
ATOM 1507 C CA . GLY A 1 194 ? -12.404 3.115 -15.188 1.00 94.69 194 GLY A CA 1
ATOM 1508 C C . GLY A 1 194 ? -12.370 2.040 -14.094 1.00 94.69 194 GLY A C 1
ATOM 1509 O O . GLY A 1 194 ? -12.732 2.325 -12.955 1.00 94.69 194 GLY A O 1
ATOM 1510 N N . SER A 1 195 ? -11.875 0.835 -14.398 1.00 95.69 195 SER A N 1
ATOM 1511 C CA . SER A 1 195 ? -11.697 -0.244 -13.417 1.00 95.69 195 SER A CA 1
ATOM 1512 C C . SER A 1 195 ? -10.668 0.096 -12.338 1.00 95.69 195 SER A C 1
ATOM 1514 O O . SER A 1 195 ? -10.893 -0.201 -11.165 1.00 95.69 195 SER A O 1
ATOM 1516 N N . ASP A 1 196 ? -9.557 0.738 -12.703 1.00 95.06 196 ASP A N 1
ATOM 1517 C CA . ASP A 1 196 ? -8.527 1.132 -11.740 1.00 95.06 196 ASP A CA 1
ATOM 1518 C C . ASP A 1 196 ? -9.018 2.267 -10.845 1.00 95.06 196 ASP A C 1
ATOM 1520 O O . ASP A 1 196 ? -8.908 2.194 -9.620 1.00 95.06 196 ASP A O 1
ATOM 1524 N N . LEU A 1 197 ? -9.664 3.271 -11.442 1.00 96.38 197 LEU A N 1
ATOM 1525 C CA . LEU A 1 197 ? -10.284 4.356 -10.689 1.00 96.38 197 LEU A CA 1
ATOM 1526 C C . LEU A 1 197 ? -11.370 3.837 -9.733 1.00 96.38 197 LEU A C 1
ATOM 1528 O O . LEU A 1 197 ? -11.429 4.262 -8.578 1.00 96.38 197 LEU A O 1
ATOM 1532 N N . ALA A 1 198 ? -12.204 2.891 -10.173 1.00 97.12 198 ALA A N 1
ATOM 1533 C CA . ALA A 1 198 ? -13.218 2.266 -9.327 1.00 97.12 198 ALA A CA 1
ATOM 1534 C C . ALA A 1 198 ? -12.595 1.507 -8.143 1.00 97.12 198 ALA A C 1
ATOM 1536 O O . ALA A 1 198 ? -13.080 1.625 -7.015 1.00 97.12 198 ALA A O 1
ATOM 1537 N N . ARG A 1 199 ? -11.490 0.781 -8.366 1.00 96.44 199 ARG A N 1
ATOM 1538 C CA . ARG A 1 199 ? -10.740 0.094 -7.302 1.00 96.44 199 ARG A CA 1
ATOM 1539 C C . ARG A 1 199 ? -10.248 1.076 -6.236 1.00 96.44 199 ARG A C 1
ATOM 1541 O O . ARG A 1 199 ? -10.429 0.818 -5.045 1.00 96.44 199 ARG A O 1
ATOM 1548 N N . VAL A 1 200 ? -9.662 2.202 -6.641 1.00 97.44 200 VAL A N 1
ATOM 1549 C CA . VAL A 1 200 ? -9.126 3.211 -5.709 1.00 97.44 200 VAL A CA 1
ATOM 1550 C C . VAL A 1 200 ? -10.243 3.948 -4.978 1.00 97.44 200 VAL A C 1
ATOM 1552 O O . VAL A 1 200 ? -10.169 4.099 -3.758 1.00 97.44 200 VAL A O 1
ATOM 1555 N N . ARG A 1 201 ? -11.334 4.303 -5.668 1.00 98.38 201 ARG A N 1
ATOM 1556 C CA . ARG A 1 201 ? -12.542 4.857 -5.032 1.00 98.38 201 ARG A CA 1
ATOM 1557 C C . ARG A 1 201 ? -13.115 3.907 -3.985 1.00 98.38 201 ARG A C 1
ATOM 1559 O O . ARG A 1 201 ? -13.335 4.326 -2.858 1.00 98.38 201 ARG A O 1
ATOM 1566 N N . SER A 1 202 ? -13.228 2.614 -4.293 1.00 97.88 202 SER A N 1
ATOM 1567 C CA . SER A 1 202 ? -13.635 1.595 -3.314 1.00 97.88 202 SER A CA 1
ATOM 1568 C C . SER A 1 202 ? -12.689 1.523 -2.104 1.00 97.88 202 SER A C 1
ATOM 1570 O O . SER A 1 202 ? -13.123 1.261 -0.980 1.00 97.88 202 SER A O 1
ATOM 1572 N N . GLY A 1 203 ? -11.387 1.750 -2.302 1.00 97.31 203 GLY A N 1
ATOM 1573 C CA . GLY A 1 203 ? -10.417 1.885 -1.214 1.00 97.31 203 GLY A CA 1
ATOM 1574 C C . GLY A 1 203 ? -10.720 3.080 -0.305 1.00 97.31 203 GLY A C 1
ATOM 1575 O O . GLY A 1 203 ? -10.821 2.905 0.910 1.00 97.31 203 GLY A O 1
ATOM 1576 N N . ARG A 1 204 ? -10.923 4.266 -0.894 1.00 98.31 204 ARG A N 1
ATOM 1577 C CA . ARG A 1 204 ? -11.306 5.489 -0.173 1.00 98.31 204 ARG A CA 1
ATOM 1578 C C . ARG A 1 204 ? -12.625 5.304 0.565 1.00 98.31 204 ARG A C 1
ATOM 1580 O O . ARG A 1 204 ? -12.701 5.601 1.750 1.00 98.31 204 ARG A O 1
ATOM 1587 N N . ASP A 1 205 ? -13.648 4.800 -0.112 1.00 98.38 205 ASP A N 1
ATOM 1588 C CA . ASP A 1 205 ? -14.991 4.676 0.451 1.00 98.38 205 ASP A CA 1
ATOM 1589 C C . ASP A 1 205 ? -14.997 3.725 1.654 1.00 98.38 205 ASP A C 1
ATOM 1591 O O . ASP A 1 205 ? -15.646 4.016 2.655 1.00 98.38 205 ASP A O 1
ATOM 1595 N N . ARG A 1 206 ? -14.194 2.650 1.620 1.00 97.75 206 ARG A N 1
ATOM 1596 C CA . ARG A 1 206 ? -13.968 1.778 2.785 1.00 97.75 206 ARG A CA 1
ATOM 1597 C C . ARG A 1 206 ? -13.247 2.485 3.930 1.00 97.75 206 ARG A C 1
ATOM 1599 O O . ARG A 1 206 ? -13.625 2.287 5.079 1.00 97.75 206 ARG A O 1
ATOM 1606 N N . ALA A 1 207 ? -12.240 3.309 3.639 1.00 97.56 207 ALA A N 1
ATOM 1607 C CA . ALA A 1 207 ? -11.571 4.107 4.666 1.00 97.56 207 ALA A CA 1
ATOM 1608 C C . ALA A 1 207 ? -12.555 5.080 5.339 1.00 97.56 207 ALA A C 1
ATOM 1610 O O . ALA A 1 207 ? -12.616 5.165 6.561 1.00 97.56 207 ALA A O 1
ATOM 1611 N N . LEU A 1 208 ? -13.374 5.773 4.543 1.00 97.88 208 LEU A N 1
ATOM 1612 C CA . LEU A 1 208 ? -14.382 6.707 5.045 1.00 97.88 208 LEU A CA 1
ATOM 1613 C C . LEU A 1 208 ? -15.522 6.003 5.785 1.00 97.88 208 LEU A C 1
ATOM 1615 O O . LEU A 1 208 ? -16.045 6.570 6.737 1.00 97.88 208 LEU A O 1
ATOM 1619 N N . ALA A 1 209 ? -15.907 4.797 5.362 1.00 97.44 209 ALA A N 1
ATOM 1620 C CA . ALA A 1 209 ? -16.893 3.983 6.061 1.00 97.44 209 ALA A CA 1
ATOM 1621 C C . ALA A 1 209 ? -16.398 3.592 7.457 1.00 97.44 209 ALA A C 1
ATOM 1623 O O . ALA A 1 209 ? -17.124 3.825 8.415 1.00 97.44 209 ALA A O 1
ATOM 1624 N N . ALA A 1 210 ? -15.150 3.126 7.582 1.00 95.12 210 ALA A N 1
ATOM 1625 C CA . ALA A 1 210 ? -14.555 2.816 8.883 1.00 95.12 210 ALA A CA 1
ATOM 1626 C C . ALA A 1 210 ? -14.557 4.041 9.816 1.00 95.12 210 ALA A C 1
ATOM 1628 O O . ALA A 1 210 ? -14.956 3.945 10.967 1.00 95.12 210 ALA A O 1
ATOM 1629 N N . LEU A 1 211 ? -14.220 5.234 9.311 1.00 94.56 211 LEU A N 1
ATOM 1630 C CA . LEU A 1 211 ? -14.266 6.453 10.131 1.00 94.56 211 LEU A CA 1
ATOM 1631 C C . LEU A 1 211 ? -15.673 6.851 10.614 1.00 94.56 211 LEU A C 1
ATOM 1633 O O . LEU A 1 211 ? -15.768 7.670 11.521 1.00 94.56 211 LEU A O 1
ATOM 1637 N N . ARG A 1 212 ? -16.754 6.340 10.009 1.00 93.88 212 ARG A N 1
ATOM 1638 C CA . ARG A 1 212 ? -18.135 6.591 10.469 1.00 93.88 212 ARG A CA 1
ATOM 1639 C C . ARG A 1 212 ? -18.536 5.704 11.647 1.00 93.88 212 ARG A C 1
ATOM 1641 O O . ARG A 1 212 ? -19.591 5.937 12.223 1.00 93.88 212 ARG A O 1
ATOM 1648 N N . GLU A 1 213 ? -17.734 4.693 11.966 1.00 89.56 213 GLU A N 1
ATOM 1649 C CA . GLU A 1 213 ? -17.942 3.807 13.117 1.00 89.56 213 GLU A CA 1
ATOM 1650 C C . GLU A 1 213 ? -17.367 4.390 14.423 1.00 89.56 213 GLU A C 1
ATOM 1652 O O . GLU A 1 213 ? -17.548 3.795 15.485 1.00 89.56 213 GLU A O 1
ATOM 1657 N N . LEU A 1 214 ? -16.671 5.533 14.337 1.00 85.75 214 LEU A N 1
ATOM 1658 C CA . LEU A 1 214 ? -16.097 6.285 15.45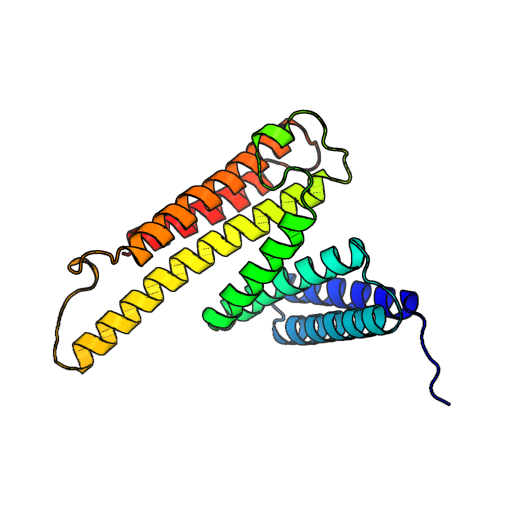8 1.00 85.75 214 LEU A CA 1
ATOM 1659 C C . LEU A 1 214 ? -17.112 7.234 16.093 1.00 85.75 214 LEU A C 1
ATOM 1661 O O . LEU A 1 214 ? -17.150 7.258 17.344 1.00 85.75 214 LEU A O 1
#

Solvent-accessible surface area (backbone atoms only — not comparable to full-atom values): 10917 Å² total; per-residue (Å²): 134,84,83,82,74,56,34,68,57,25,46,54,50,16,53,56,22,43,55,48,14,52,55,20,53,77,68,66,35,52,71,56,16,53,55,24,35,54,51,15,52,54,22,44,53,52,17,44,74,63,36,84,78,48,73,68,55,47,51,49,51,19,51,47,23,46,50,46,18,53,52,24,48,76,69,68,36,54,73,61,12,43,59,23,20,51,51,13,22,57,43,24,39,72,61,14,90,51,64,81,39,48,82,57,57,81,79,73,66,48,82,80,47,50,58,29,44,51,50,20,26,55,29,35,14,50,34,21,25,43,52,25,45,51,54,43,50,54,48,51,53,52,35,50,51,33,43,76,72,73,47,80,59,62,65,80,73,56,80,74,50,74,65,54,53,52,49,55,53,49,30,56,54,43,17,50,45,23,36,49,37,38,61,46,44,43,72,78,36,94,87,44,48,72,69,56,42,50,53,44,43,53,34,27,53,52,18,55,50,38,56,71,75,82

Nearest PDB structures (foldseek):
  4jhr-assembly1_B  TM=4.629E-01  e=6.482E-01  Mus musculus
  8fiq-assembly1_A  TM=3.576E-01  e=4.142E-01  synthetic construct
  4i17-assembly1_A  TM=2.115E-01  e=9.032E-02  Bacteroides fragilis NCTC 9343
  6xns-assembly2_E  TM=1.931E-01  e=1.352E-01  synthetic construct
  5m73-assembly1_C  TM=5.712E-01  e=8.710E+00  Homo sapiens

Foldseek 3Di:
DPPLDALVVLQVLLVVLLVQLVVCVVVVVLVSNVVSLVRSVVSLVSSVVRDPDDLVSLLSLLSSLVSQLSSCVVVVNLVSSLVSLVSNLVSLCVLQPCSLALVVLQDDDDPVNLVSLLSNLVSQLSNLLSLLLVLLVVLVVVQVVCVVVVNHDDSVRDDDDPVRVVSLVSSLVRLVSSLSNLVNCCVHDPVRHPVSSVVSVVSSVSSVVSNVSD

Mean predicted aligned error: 4.43 Å

pLDDT: mean 92.58, std 9.68, range [40.28, 98.56]

Radius of gyration: 19.62 Å; Cα contacts (8 Å, |Δi|>4): 274; chains: 1; bounding box: 55×41×58 Å

Sequence (214 aa):
MTFWRSADVWRRVAQKQLLRSQAAVASQNWRLATVANQRAQMAIGRAAAASKLTSKDEQVLASLHYDLTEIYSVGGHMYAALAQAEKAWQLYHRLDPTGGDPTKVNNTLKAEDEQAVAHAADALVRLARLRAVGLVQSRQEAAEYARSAGHYQPIGGQPLSPADVQEQAWVRKHAELAVTCYERLTRISARYGGSDLARVRSGRDRALAALREL

Organism: NCBI:txid1266829

Secondary structure (DSSP, 8-state):
------HHHHHHHHHHHHHHHHHHHHTT-HHHHHHHHHHHHHHHHHHHHHSPPPHHHHHHHHHHHHHHHHHHHHTT-HHHHHHHHHHHHHHHHHH-TTTT-GGGGGTT--HHHHHHHHHHHHHHHHHHHHHHHHHHHHHHHHHHHHHHTT----GGGSPPPHHHHHHHHHHHHHHHHHHHHHHHHHHH-SS--HHHHHHHHHHHHHHHHHHTT-